Protein AF-A0A1R3EZI2-F1 (afdb_monomer_lite)

Radius of gyration: 43.49 Å; chains: 1; bounding box: 100×39×128 Å

Foldseek 3Di:
DPVVVVVVVVVVVVVVVVVVVVVVVVVVVVVVVVVVVVVVVVVVVVVVVVVVVVVVVVVVVVVCVCVVCVVVVPPPLFQPKDKDAFADDQQKWWKKKWFADQPWFKKKKKAFCVVVCVQFPPATWMWMWIWTWHACNPPNDWIDIDTQDTDTGHPDDDDDDPPLFDDQWQDKDTRQERGIIITGGGHPGMMIMGISDPDIDMDIDEFQDWDDYPVGTDGGYMGGCVVGRPDPDPSDDGPPDD

pLDDT: mean 75.64, std 16.73, range [24.95, 97.75]

Secondary structure (DSSP, 8-state):
--HHHHHHHHHHHHHHHHHHHHHHHHHHHHHHHHHHHHHHHHHHHHHHHHHHHHHHHHHHHHHHHHHT-HHHHT-----EEEEEEE-S-TTEEEEEEEE--TT--EEEEEEEGGGGHHHHTT--EEEEEEEEEE-TTTTTPPPEEEEEEEEEEESS-------S---S-SEEEEEEETTEEEEEEESSEEEEEEESSSPPEEEE--TTEEEEETTEEEEE--EEGGG---S-S-SS------

Sequence (242 aa):
MNTNFTAIGQLVTEARNLLDSVKGGAIRTMQTQFDALKEQFTDKLSSVNTDLAKFVSQQKTNVNSIFSEPDKRYQVLHTQQEDLVVSGSRNFWYPVVIRVPAVMTNLSISRFTHADHEIFGRWNGSVTLDMRVCSRYWGGINSILAVERYQIGRKSKSRFLPDADIPFIGRLADGLGPHHMVIWLRGETTYKLASDWGNVKFEVHDDGVPFAIEDGYRELDARPVSDGVHMSVPNTGYVRGE

Structure (mmCIF, N/CA/C/O backbone):
data_AF-A0A1R3EZI2-F1
#
_entry.id   AF-A0A1R3EZI2-F1
#
loop_
_atom_site.group_PDB
_atom_site.id
_atom_site.type_symbol
_atom_site.label_atom_id
_atom_site.label_alt_id
_atom_site.label_comp_id
_atom_site.label_asym_id
_atom_site.label_entity_id
_atom_site.label_seq_id
_atom_site.pdbx_PDB_ins_code
_atom_site.Cartn_x
_atom_site.Cartn_y
_atom_site.Cartn_z
_atom_site.occupancy
_atom_site.B_iso_or_equiv
_atom_site.auth_seq_id
_atom_site.auth_comp_id
_atom_site.auth_asym_id
_atom_site.auth_atom_id
_atom_site.pdbx_PDB_model_num
ATOM 1 N N . MET A 1 1 ? 70.870 9.606 -94.505 1.00 52.25 1 MET A N 1
ATOM 2 C CA . MET A 1 1 ? 70.802 9.187 -93.083 1.00 52.25 1 MET A CA 1
ATOM 3 C C . MET A 1 1 ? 70.075 10.195 -92.168 1.00 52.25 1 MET A C 1
ATOM 5 O O . MET A 1 1 ? 70.257 10.124 -90.965 1.00 52.25 1 MET A O 1
ATOM 9 N N . ASN A 1 2 ? 69.213 11.091 -92.680 1.00 60.19 2 ASN A N 1
ATOM 10 C CA . ASN A 1 2 ? 68.563 12.140 -91.862 1.00 60.19 2 ASN A CA 1
ATOM 11 C C . ASN A 1 2 ? 67.063 11.906 -91.593 1.00 60.19 2 ASN A C 1
ATOM 13 O O . ASN A 1 2 ? 66.503 12.464 -90.661 1.00 60.19 2 ASN A O 1
ATOM 17 N N . THR A 1 3 ? 66.412 11.048 -92.376 1.00 66.12 3 THR A N 1
ATOM 18 C CA . THR A 1 3 ? 64.964 10.802 -92.310 1.00 66.12 3 THR A CA 1
ATOM 19 C C . THR A 1 3 ? 64.533 10.061 -91.038 1.00 66.12 3 THR A C 1
ATOM 21 O O . THR A 1 3 ? 63.443 10.300 -90.527 1.00 66.12 3 THR A O 1
ATOM 24 N N . ASN A 1 4 ? 65.406 9.215 -90.479 1.00 74.12 4 ASN A N 1
ATOM 25 C CA . ASN A 1 4 ? 65.079 8.402 -89.303 1.00 74.12 4 ASN A CA 1
ATOM 26 C C . ASN A 1 4 ? 65.008 9.233 -88.010 1.00 74.12 4 ASN A C 1
ATOM 28 O O . ASN A 1 4 ? 64.109 9.018 -87.204 1.00 74.12 4 ASN A O 1
ATOM 32 N N . PHE A 1 5 ? 65.901 10.210 -87.813 1.00 85.62 5 PHE A N 1
ATOM 33 C CA . PHE A 1 5 ? 65.894 11.043 -86.601 1.00 85.62 5 PHE A CA 1
ATOM 34 C C . PHE A 1 5 ? 64.719 12.028 -86.565 1.00 85.62 5 PHE A C 1
ATOM 36 O O . PHE A 1 5 ? 64.158 12.268 -85.498 1.00 85.62 5 PHE A O 1
ATOM 43 N N . THR A 1 6 ? 64.291 12.543 -87.721 1.00 86.25 6 THR A N 1
ATOM 44 C CA . THR A 1 6 ? 63.090 13.386 -87.819 1.00 86.25 6 THR A CA 1
ATOM 45 C C . THR A 1 6 ? 61.820 12.605 -87.476 1.00 86.25 6 THR A C 1
ATOM 47 O O . THR A 1 6 ? 61.014 13.085 -86.680 1.00 86.25 6 THR A O 1
ATOM 50 N N . ALA A 1 7 ? 61.667 11.383 -87.999 1.00 84.12 7 ALA A N 1
ATOM 51 C CA . ALA A 1 7 ? 60.530 10.517 -87.678 1.00 84.12 7 ALA A CA 1
ATOM 52 C C . ALA A 1 7 ? 60.496 10.132 -86.186 1.00 84.12 7 ALA A C 1
ATOM 54 O O . ALA A 1 7 ? 59.441 10.164 -85.555 1.00 84.12 7 ALA A O 1
ATOM 55 N N . ILE A 1 8 ? 61.658 9.849 -85.585 1.00 88.94 8 ILE A N 1
ATOM 56 C CA . ILE A 1 8 ? 61.772 9.597 -84.139 1.00 88.94 8 ILE A CA 1
ATOM 57 C C . ILE A 1 8 ? 61.358 10.836 -83.327 1.00 88.94 8 ILE A C 1
ATOM 59 O O . ILE A 1 8 ? 60.632 10.707 -82.344 1.00 88.94 8 ILE A O 1
ATOM 63 N N . GLY A 1 9 ? 61.765 12.041 -83.739 1.00 88.62 9 GLY A N 1
ATOM 64 C CA . GLY A 1 9 ? 61.373 13.289 -83.073 1.00 88.62 9 GLY A CA 1
ATOM 65 C C . GLY A 1 9 ? 59.859 13.538 -83.082 1.00 88.62 9 GLY A C 1
ATOM 66 O O . GLY A 1 9 ? 59.298 13.982 -82.076 1.00 88.62 9 GLY A O 1
ATOM 67 N N . GLN A 1 10 ? 59.183 13.198 -84.184 1.00 89.56 10 GLN A N 1
ATOM 68 C CA . GLN A 1 10 ? 57.721 13.263 -84.285 1.00 89.56 10 GLN A CA 1
ATOM 69 C C . GLN A 1 10 ? 57.044 12.255 -83.348 1.00 89.56 10 GLN A C 1
ATOM 71 O O . GLN A 1 10 ? 56.191 12.651 -82.555 1.00 89.56 10 GLN A O 1
ATOM 76 N N . LEU A 1 11 ? 57.501 10.997 -83.337 1.00 92.94 11 LEU A N 1
ATOM 77 C CA . LEU A 1 11 ? 56.971 9.958 -82.444 1.00 92.94 11 LEU A CA 1
ATOM 78 C C . LEU A 1 11 ? 57.133 10.312 -80.961 1.00 92.94 11 LEU A C 1
ATOM 80 O O . LEU A 1 11 ? 56.215 10.111 -80.171 1.00 92.94 11 LEU A O 1
ATOM 84 N N . VAL A 1 12 ? 58.277 10.879 -80.564 1.00 93.06 12 VAL A N 1
ATOM 85 C CA . VAL A 1 12 ? 58.501 11.327 -79.177 1.00 93.06 12 VAL A CA 1
ATOM 86 C C . VAL A 1 12 ? 57.558 12.475 -78.804 1.00 93.06 12 VAL A C 1
ATOM 88 O O . VAL A 1 12 ? 57.086 12.539 -77.668 1.00 93.06 12 VAL A O 1
ATOM 91 N N . THR A 1 13 ? 57.263 13.371 -79.745 1.00 92.81 13 THR A N 1
ATOM 92 C CA . THR A 1 13 ? 56.340 14.493 -79.524 1.00 92.81 13 THR A CA 1
ATOM 93 C C . THR A 1 13 ? 54.902 13.999 -79.362 1.00 92.81 13 THR A C 1
ATOM 95 O O . THR A 1 13 ? 54.227 14.372 -78.404 1.00 92.81 13 THR A O 1
ATOM 98 N N . GLU A 1 14 ? 54.450 13.094 -80.230 1.00 92.00 14 GLU A N 1
ATOM 99 C CA . GLU A 1 14 ? 53.125 12.472 -80.123 1.00 92.00 14 GLU A CA 1
ATOM 100 C C . GLU A 1 14 ? 52.981 11.632 -78.848 1.00 92.00 14 GLU A C 1
ATOM 102 O O . GLU A 1 14 ? 51.970 11.736 -78.152 1.00 92.00 14 GLU A O 1
ATOM 107 N N . ALA A 1 15 ? 54.014 10.875 -78.469 1.00 91.69 15 ALA A N 1
ATOM 108 C CA . ALA A 1 15 ? 54.020 10.099 -77.232 1.00 91.69 15 ALA A CA 1
ATOM 109 C C . ALA A 1 15 ? 53.896 10.984 -75.978 1.00 91.69 15 ALA A C 1
ATOM 111 O O . ALA A 1 15 ? 53.198 10.611 -75.035 1.00 91.69 15 ALA A O 1
ATOM 112 N N . ARG A 1 16 ? 54.524 12.169 -75.961 1.00 91.38 16 ARG A N 1
ATOM 113 C CA . ARG A 1 16 ? 54.368 13.147 -74.866 1.00 91.38 16 ARG A CA 1
ATOM 114 C C . ARG A 1 16 ? 52.945 13.691 -74.793 1.00 91.38 16 ARG A C 1
ATOM 116 O O . ARG A 1 16 ? 52.364 13.699 -73.712 1.00 91.38 16 ARG A O 1
ATOM 123 N N . ASN A 1 17 ? 52.361 14.051 -75.934 1.00 88.69 17 ASN A N 1
ATOM 124 C CA . ASN A 1 17 ? 50.985 14.547 -75.994 1.00 88.69 17 ASN A CA 1
ATOM 125 C C . ASN A 1 17 ? 49.973 13.492 -75.512 1.00 88.69 17 ASN A C 1
ATOM 127 O O . ASN A 1 17 ? 49.045 13.810 -74.767 1.00 88.69 17 ASN A O 1
ATOM 131 N N . LEU A 1 18 ? 50.168 12.223 -75.888 1.00 90.69 18 LEU A N 1
ATOM 132 C CA . LEU A 1 18 ? 49.354 11.109 -75.395 1.00 90.69 18 LEU A CA 1
ATOM 133 C C . LEU A 1 18 ? 49.529 10.905 -73.888 1.00 90.69 18 LEU A C 1
ATOM 135 O O . LEU A 1 18 ? 48.538 10.759 -73.175 1.00 90.69 18 LEU A O 1
ATOM 139 N N . LEU A 1 19 ? 50.768 10.932 -73.392 1.00 91.69 19 LEU A N 1
ATOM 140 C CA . LEU A 1 19 ? 51.058 10.780 -71.968 1.00 91.69 19 LEU A CA 1
ATOM 141 C C . LEU A 1 19 ? 50.399 11.884 -71.132 1.00 91.69 19 LEU A C 1
ATOM 143 O O . LEU A 1 19 ? 49.820 11.593 -70.086 1.00 91.69 19 LEU A O 1
ATOM 147 N N . ASP A 1 20 ? 50.450 13.131 -71.591 1.00 88.75 20 ASP A N 1
ATOM 148 C CA . ASP A 1 20 ? 49.828 14.257 -70.894 1.00 88.75 20 ASP A CA 1
ATOM 149 C C . ASP A 1 20 ? 48.297 14.172 -70.931 1.00 88.75 20 ASP A C 1
ATOM 151 O O . ASP A 1 20 ? 47.642 14.423 -69.918 1.00 88.75 20 ASP A O 1
ATOM 155 N N . SER A 1 21 ? 47.718 13.712 -72.044 1.00 89.69 21 SER A N 1
ATOM 156 C CA . SER A 1 21 ? 46.279 13.440 -72.147 1.00 89.69 21 SER A CA 1
ATOM 157 C C . SER A 1 21 ? 45.828 12.334 -71.181 1.00 89.69 21 SER A C 1
ATOM 159 O O . SER A 1 21 ? 44.844 12.504 -70.454 1.00 89.69 21 SER A O 1
ATOM 161 N N . VAL A 1 22 ? 46.585 11.233 -71.089 1.00 90.88 22 VAL A N 1
ATOM 162 C CA . VAL A 1 22 ? 46.323 10.132 -70.143 1.00 90.88 22 VAL A CA 1
ATOM 163 C C . VAL A 1 22 ? 46.433 10.612 -68.697 1.00 90.88 22 VAL A C 1
ATOM 165 O O . VAL A 1 22 ? 45.543 10.334 -67.892 1.00 90.88 22 VAL A O 1
ATOM 168 N N . LYS A 1 23 ? 47.469 11.389 -68.360 1.00 90.19 23 LYS A N 1
ATOM 169 C CA . LYS A 1 23 ? 47.623 11.987 -67.024 1.00 90.19 23 LYS A CA 1
ATOM 170 C C . LYS A 1 23 ? 46.468 12.931 -66.689 1.00 90.19 23 LYS A C 1
ATOM 172 O O . LYS A 1 23 ? 45.909 12.834 -65.601 1.00 90.19 23 LYS A O 1
ATOM 177 N N . GLY A 1 24 ? 46.057 13.793 -67.619 1.00 91.00 24 GLY A N 1
ATOM 178 C CA . GLY A 1 24 ? 44.915 14.694 -67.436 1.00 91.00 24 GLY A CA 1
ATOM 179 C C . GLY A 1 24 ? 43.574 13.960 -67.301 1.00 91.00 24 GLY A C 1
ATOM 180 O O . GLY A 1 24 ? 42.703 14.382 -66.540 1.00 91.00 24 GLY A O 1
ATOM 181 N N . GLY A 1 25 ? 43.391 12.839 -68.004 1.00 91.31 25 GLY A N 1
ATOM 182 C CA . GLY A 1 25 ? 42.239 11.946 -67.835 1.00 91.31 25 GLY A CA 1
ATOM 183 C C . GLY A 1 25 ? 42.222 11.260 -66.466 1.00 91.31 25 GLY A C 1
ATOM 184 O O . GLY A 1 25 ? 41.195 11.260 -65.783 1.00 91.31 25 GLY A O 1
ATOM 185 N N . ALA A 1 26 ? 43.372 10.745 -66.028 1.00 91.81 26 ALA A N 1
ATOM 186 C CA . ALA A 1 26 ? 43.524 10.120 -64.717 1.00 91.81 26 ALA A CA 1
ATOM 187 C C . ALA A 1 26 ? 43.287 11.119 -63.572 1.00 91.81 26 ALA A C 1
ATOM 189 O O . ALA A 1 26 ? 42.562 10.806 -62.632 1.00 91.81 26 ALA A O 1
ATOM 190 N N . ILE A 1 27 ? 43.822 12.342 -63.671 1.00 94.69 27 ILE A N 1
ATOM 191 C CA . ILE A 1 27 ? 43.619 13.402 -62.669 1.00 94.69 27 ILE A CA 1
ATOM 192 C C . ILE A 1 27 ? 42.140 13.765 -62.542 1.00 94.69 27 ILE A C 1
ATOM 194 O O . ILE A 1 27 ? 41.631 13.812 -61.426 1.00 94.69 27 ILE A O 1
ATOM 198 N N . ARG A 1 28 ? 41.429 13.951 -63.662 1.00 93.31 28 ARG A N 1
ATOM 199 C CA . ARG A 1 28 ? 39.980 14.214 -63.632 1.00 93.31 28 ARG A CA 1
ATOM 200 C C . ARG A 1 28 ? 39.209 13.076 -62.975 1.00 93.31 28 ARG A C 1
ATOM 202 O O . ARG A 1 28 ? 38.346 13.330 -62.146 1.00 93.31 28 ARG A O 1
ATOM 209 N N . THR A 1 29 ? 39.564 11.832 -63.291 1.00 93.19 29 THR A N 1
ATOM 210 C CA . THR A 1 29 ? 38.932 10.654 -62.677 1.00 93.19 29 THR A CA 1
ATOM 211 C C . THR A 1 29 ? 39.154 10.631 -61.162 1.00 93.19 29 THR A C 1
ATOM 213 O O . THR A 1 29 ? 38.206 10.419 -60.410 1.00 93.19 29 THR A O 1
ATOM 216 N N . MET A 1 30 ? 40.378 10.913 -60.699 1.00 94.25 30 MET A N 1
ATOM 217 C CA . MET A 1 30 ? 40.685 11.005 -59.267 1.00 94.25 30 MET A CA 1
ATOM 218 C C . MET A 1 30 ? 39.942 12.158 -58.584 1.00 94.25 30 MET A C 1
ATOM 220 O O . MET A 1 30 ? 39.468 11.984 -57.466 1.00 94.25 30 MET A O 1
ATOM 224 N N . GLN A 1 31 ? 39.797 13.310 -59.245 1.00 95.75 31 GLN A N 1
ATOM 225 C CA . GLN A 1 31 ? 39.011 14.435 -58.726 1.00 95.75 31 GLN A CA 1
ATOM 226 C C . GLN A 1 31 ? 37.541 14.048 -58.554 1.00 95.75 31 GLN A C 1
ATOM 228 O O . GLN A 1 31 ? 36.995 14.223 -57.472 1.00 95.75 31 GLN A O 1
ATOM 233 N N . THR A 1 32 ? 36.928 13.424 -59.564 1.00 95.81 32 THR A N 1
ATOM 234 C CA . THR A 1 32 ? 35.538 12.950 -59.473 1.00 95.81 32 THR A CA 1
ATOM 235 C C . THR A 1 32 ? 35.348 11.937 -58.343 1.00 95.81 32 THR A C 1
ATOM 237 O O . THR A 1 32 ? 34.372 12.015 -57.602 1.00 95.81 32 THR A O 1
ATOM 240 N N . GLN A 1 33 ? 36.285 10.999 -58.173 1.00 95.12 33 GLN A N 1
ATOM 241 C CA . GLN A 1 33 ? 36.238 10.034 -57.069 1.00 95.12 33 GLN A CA 1
ATOM 242 C C . GLN A 1 33 ? 36.390 10.709 -55.703 1.00 95.12 33 GLN A C 1
ATOM 244 O O . GLN A 1 33 ? 35.697 10.343 -54.755 1.00 95.12 33 GLN A O 1
ATOM 249 N N . PHE A 1 34 ? 37.280 11.697 -55.599 1.00 96.69 34 PHE A N 1
ATOM 250 C CA . PHE A 1 34 ? 37.484 12.458 -54.373 1.00 96.69 34 PHE A CA 1
ATOM 251 C C . PHE A 1 34 ? 36.247 13.281 -53.998 1.00 96.69 34 PHE A C 1
ATOM 253 O O . PHE A 1 34 ? 35.834 13.267 -52.839 1.00 96.69 34 PHE A O 1
ATOM 260 N N . ASP A 1 35 ? 35.623 13.946 -54.969 1.00 97.00 35 ASP A N 1
ATOM 261 C CA . ASP A 1 35 ? 34.407 14.730 -54.747 1.00 97.00 35 ASP A CA 1
ATOM 262 C C . ASP A 1 35 ? 33.239 13.836 -54.306 1.00 97.00 35 ASP A C 1
ATOM 264 O O . ASP A 1 35 ? 32.555 14.159 -53.334 1.00 97.00 35 ASP A O 1
ATOM 268 N N . ALA A 1 36 ? 33.076 12.662 -54.925 1.00 95.88 36 ALA A N 1
ATOM 269 C CA . ALA A 1 36 ? 32.074 11.680 -54.509 1.00 95.88 36 ALA A CA 1
ATOM 270 C C . ALA A 1 36 ? 32.320 11.160 -53.080 1.00 95.88 36 ALA A C 1
ATOM 272 O O . ALA A 1 36 ? 31.385 11.027 -52.291 1.00 95.88 36 ALA A O 1
ATOM 273 N N . LEU A 1 37 ? 33.580 10.894 -52.715 1.00 97.06 37 LEU A N 1
ATOM 274 C CA . LEU A 1 37 ? 33.935 10.483 -51.354 1.00 97.06 37 LEU A CA 1
ATOM 275 C C . LEU A 1 37 ? 33.627 11.588 -50.335 1.00 97.06 37 LEU A C 1
ATOM 277 O O . LEU A 1 37 ? 33.138 11.309 -49.239 1.00 97.06 37 LEU A O 1
ATOM 281 N N . LYS A 1 38 ? 33.910 12.842 -50.693 1.00 97.75 38 LYS A N 1
ATOM 282 C CA . LYS A 1 38 ? 33.629 14.006 -49.852 1.00 97.75 38 LYS A CA 1
ATOM 283 C C . LYS A 1 38 ? 32.131 14.147 -49.590 1.00 97.75 38 LYS A C 1
ATOM 285 O O . LYS A 1 38 ? 31.748 14.350 -48.441 1.00 97.75 38 LYS A O 1
ATOM 290 N N . GLU A 1 39 ? 31.305 13.993 -50.621 1.00 96.94 39 GLU A N 1
ATOM 291 C CA . GLU A 1 39 ? 29.844 14.028 -50.503 1.00 96.94 39 GLU A CA 1
ATOM 292 C C . GLU A 1 39 ? 29.330 12.907 -49.587 1.00 96.94 39 GLU A C 1
ATOM 294 O O . GLU A 1 39 ? 28.672 13.187 -48.586 1.00 96.94 39 GLU A O 1
ATOM 299 N N . GLN A 1 40 ? 29.757 11.660 -49.819 1.00 96.44 40 GLN A N 1
ATOM 300 C CA . GLN A 1 40 ? 29.396 10.518 -48.965 1.00 96.44 40 GLN A CA 1
ATOM 301 C C . GLN A 1 40 ? 29.796 10.722 -47.498 1.00 96.44 40 GLN A C 1
ATOM 303 O O . GLN A 1 40 ? 29.059 10.347 -46.581 1.00 96.44 40 GLN A O 1
ATOM 308 N N . PHE A 1 41 ? 30.968 11.313 -47.257 1.00 96.81 41 PHE A N 1
ATOM 309 C CA . PHE A 1 41 ? 31.427 11.620 -45.908 1.00 96.81 41 PHE A CA 1
ATOM 310 C C . PHE A 1 41 ? 30.554 12.691 -45.242 1.00 96.81 41 PHE A C 1
ATOM 312 O O . PHE A 1 41 ? 30.165 12.534 -44.082 1.00 96.81 41 PHE A O 1
ATOM 319 N N . THR A 1 42 ? 30.216 13.761 -45.967 1.00 96.62 42 THR A N 1
ATOM 320 C CA . THR A 1 42 ? 29.315 14.815 -45.479 1.00 96.62 42 THR A CA 1
ATOM 321 C C . THR A 1 42 ? 27.928 14.262 -45.149 1.00 96.62 42 THR A C 1
ATOM 323 O O . THR A 1 42 ? 27.409 14.542 -44.063 1.00 96.62 42 THR A O 1
ATOM 326 N N . ASP A 1 43 ? 27.371 13.407 -46.003 1.00 96.44 43 ASP A N 1
ATOM 327 C CA . ASP A 1 43 ? 26.078 12.758 -45.768 1.00 96.44 43 ASP A CA 1
ATOM 328 C C . ASP A 1 43 ? 26.105 11.874 -44.523 1.00 96.44 43 ASP A C 1
ATOM 330 O O . ASP A 1 43 ? 25.213 11.940 -43.667 1.00 96.44 43 ASP A O 1
ATOM 334 N N . LYS A 1 44 ? 27.167 11.074 -44.365 1.00 96.38 44 LYS A N 1
ATOM 335 C CA . LYS A 1 44 ? 27.308 10.201 -43.200 1.00 96.38 44 LYS A CA 1
ATOM 336 C C . LYS A 1 44 ? 27.421 11.001 -41.906 1.00 96.38 44 LYS A C 1
ATOM 338 O O . LYS A 1 44 ? 26.794 10.631 -40.913 1.00 96.38 44 LYS A O 1
ATOM 343 N N . LEU A 1 45 ? 28.174 12.100 -41.915 1.00 96.56 45 LEU A N 1
ATOM 344 C CA . LEU A 1 45 ? 28.311 12.983 -40.759 1.00 96.56 45 LEU A CA 1
ATOM 345 C C . LEU A 1 45 ? 26.967 13.625 -40.377 1.00 96.56 45 LEU A C 1
ATOM 347 O O . LEU A 1 45 ? 26.615 13.668 -39.197 1.00 96.56 45 LEU A O 1
ATOM 351 N N . SER A 1 46 ? 26.187 14.063 -41.367 1.00 95.31 46 SER A N 1
ATOM 352 C CA . SER A 1 46 ? 24.843 14.620 -41.158 1.00 95.31 46 SER A CA 1
ATOM 353 C C . SER A 1 46 ? 23.875 13.594 -40.552 1.00 95.31 46 SER A C 1
ATOM 355 O O . SER A 1 46 ? 23.171 13.882 -39.576 1.00 95.31 46 SER A O 1
ATOM 357 N N . SER A 1 47 ? 23.899 12.358 -41.062 1.00 95.38 47 SER A N 1
ATOM 358 C CA . SER A 1 47 ? 23.109 11.245 -40.522 1.00 95.38 47 SER A CA 1
ATOM 359 C C . SER A 1 47 ? 23.460 10.959 -39.062 1.00 95.38 47 SER A C 1
ATOM 361 O O . SER A 1 47 ? 22.564 10.883 -38.225 1.00 95.38 47 SER A O 1
ATOM 363 N N . VAL A 1 48 ? 24.752 10.854 -38.734 1.00 96.19 48 VAL A N 1
ATOM 364 C CA . VAL A 1 48 ? 25.208 10.577 -37.361 1.00 96.19 48 VAL A CA 1
ATOM 365 C C . VAL A 1 48 ? 24.779 11.685 -36.399 1.00 96.19 48 VAL A C 1
ATOM 367 O O . VAL A 1 48 ? 24.296 11.390 -35.307 1.00 96.19 48 VAL A O 1
ATOM 370 N N . ASN A 1 49 ? 24.893 12.952 -36.802 1.00 95.44 49 ASN A N 1
ATOM 371 C CA . ASN A 1 49 ? 24.441 14.077 -35.979 1.00 95.44 49 ASN A CA 1
ATOM 372 C C . ASN A 1 49 ? 22.931 14.026 -35.709 1.00 95.44 49 ASN A C 1
ATOM 374 O O . ASN A 1 49 ? 22.489 14.292 -34.590 1.00 95.44 49 ASN A O 1
ATOM 378 N N . THR A 1 50 ? 22.143 13.641 -36.713 1.00 96.06 50 THR A N 1
ATOM 379 C CA . THR A 1 50 ? 20.690 13.486 -36.576 1.00 96.06 50 THR A CA 1
ATOM 380 C C . THR A 1 50 ? 20.337 12.359 -35.606 1.00 96.06 50 THR A C 1
ATOM 382 O O . THR A 1 50 ? 19.484 12.535 -34.731 1.00 96.06 50 THR A O 1
ATOM 385 N N . ASP A 1 51 ? 21.005 11.212 -35.717 1.00 96.56 51 ASP A N 1
ATOM 386 C CA . ASP A 1 51 ? 20.762 10.062 -34.843 1.00 96.56 51 ASP A CA 1
ATOM 387 C C . ASP A 1 51 ? 21.192 10.343 -33.400 1.00 96.56 51 ASP A C 1
ATOM 389 O O . ASP A 1 51 ? 20.471 10.001 -32.458 1.00 96.56 51 ASP A O 1
ATOM 393 N N . LEU A 1 52 ? 22.309 11.052 -33.213 1.00 96.81 52 LEU A N 1
ATOM 394 C CA . LEU A 1 52 ? 22.757 11.494 -31.895 1.00 96.81 52 LEU A CA 1
ATOM 395 C C . LEU A 1 52 ? 21.744 12.449 -31.253 1.00 96.81 52 LEU A C 1
ATOM 397 O O . LEU A 1 52 ? 21.399 12.281 -30.084 1.00 96.81 52 LEU A O 1
ATOM 401 N N . ALA A 1 53 ? 21.216 13.414 -32.010 1.00 95.75 53 ALA A N 1
ATOM 402 C CA . ALA A 1 53 ? 20.199 14.338 -31.510 1.00 95.75 53 ALA A CA 1
ATOM 403 C C . ALA A 1 53 ? 18.918 13.603 -31.077 1.00 95.75 53 ALA A C 1
ATOM 405 O O . ALA A 1 53 ? 18.377 13.880 -30.002 1.00 95.75 53 ALA A O 1
ATOM 406 N N . LYS A 1 54 ? 18.466 12.616 -31.864 1.00 96.50 54 LYS A N 1
ATOM 407 C CA . LYS A 1 54 ? 17.325 11.757 -31.505 1.00 96.50 54 LYS A CA 1
ATOM 408 C C . LYS A 1 54 ? 17.594 10.965 -30.232 1.00 96.50 54 LYS A C 1
ATOM 410 O O . LYS A 1 54 ? 16.752 10.960 -29.336 1.00 96.50 54 LYS A O 1
ATOM 415 N N . PHE A 1 55 ? 18.763 10.335 -30.126 1.00 96.00 55 PHE A N 1
ATOM 416 C CA . PHE A 1 55 ? 19.148 9.579 -28.937 1.00 96.00 55 PHE A CA 1
ATOM 417 C C . PHE A 1 55 ? 19.160 10.466 -27.689 1.00 96.00 55 PHE A C 1
ATOM 419 O O . PHE A 1 55 ? 18.531 10.123 -26.690 1.00 96.00 55 PHE A O 1
ATOM 426 N N . VAL A 1 56 ? 19.807 11.633 -27.754 1.00 96.19 56 VAL A N 1
ATOM 427 C CA . VAL A 1 56 ? 19.870 12.584 -26.633 1.00 96.19 56 VAL A CA 1
ATOM 428 C C . VAL A 1 56 ? 18.471 13.046 -26.228 1.00 96.19 56 VAL A C 1
ATOM 430 O O . VAL A 1 56 ? 18.154 13.059 -25.037 1.00 96.19 56 VAL A O 1
ATOM 433 N N . SER A 1 57 ? 17.607 13.373 -27.192 1.00 95.44 57 SER A N 1
ATOM 434 C CA . SER A 1 57 ? 16.229 13.769 -26.890 1.00 95.44 57 SER A CA 1
ATOM 435 C C . SER A 1 57 ? 15.434 12.636 -26.244 1.00 95.44 57 SER A C 1
ATOM 437 O O . SER A 1 57 ? 14.712 12.877 -25.277 1.00 95.44 57 SER A O 1
ATOM 439 N N . GLN A 1 58 ? 15.572 11.404 -26.738 1.00 95.19 58 GLN A N 1
ATOM 440 C CA . GLN A 1 58 ? 14.881 10.245 -26.177 1.00 95.19 58 GLN A CA 1
ATOM 441 C C . GLN A 1 58 ? 15.355 9.949 -24.752 1.00 95.19 58 GLN A C 1
ATOM 443 O O . GLN A 1 58 ? 14.533 9.733 -23.863 1.00 95.19 58 GLN A O 1
ATOM 448 N N . GLN A 1 59 ? 16.669 9.978 -24.510 1.00 92.56 59 GLN A N 1
ATOM 449 C CA . GLN A 1 59 ? 17.229 9.774 -23.174 1.00 92.56 59 GLN A CA 1
ATOM 450 C C . GLN A 1 59 ? 16.765 10.859 -22.206 1.00 92.56 59 GLN A C 1
ATOM 452 O O . GLN A 1 59 ? 16.355 10.538 -21.094 1.00 92.56 59 GLN A O 1
ATOM 457 N N . LYS A 1 60 ? 16.740 12.127 -22.633 1.00 92.06 60 LYS A N 1
ATOM 458 C CA . LYS A 1 60 ? 16.226 13.232 -21.814 1.00 92.06 60 LYS A CA 1
ATOM 459 C C . LYS A 1 60 ? 14.760 13.021 -21.433 1.00 92.06 60 LYS A C 1
ATOM 461 O O . LYS A 1 60 ? 14.411 13.204 -20.272 1.00 92.06 60 LYS A O 1
ATOM 466 N N . THR A 1 61 ? 13.915 12.595 -22.371 1.00 89.44 61 THR A N 1
ATOM 467 C CA . THR A 1 61 ? 12.505 12.275 -22.094 1.00 89.44 61 THR A CA 1
ATOM 468 C C . THR A 1 61 ? 12.370 11.107 -21.123 1.00 89.44 61 THR A C 1
ATOM 470 O O . THR A 1 61 ? 11.634 11.214 -20.145 1.00 89.44 61 THR A O 1
ATOM 473 N N . ASN A 1 62 ? 13.113 10.019 -21.339 1.00 86.62 62 ASN A N 1
ATOM 474 C CA . ASN A 1 62 ? 13.077 8.846 -20.465 1.00 86.62 62 ASN A CA 1
ATOM 475 C C . ASN A 1 62 ? 13.513 9.208 -19.040 1.00 86.62 62 ASN A C 1
ATOM 477 O O . ASN A 1 62 ? 12.800 8.920 -18.081 1.00 86.62 62 ASN A O 1
ATOM 481 N N . VAL A 1 63 ? 14.642 9.904 -18.902 1.00 86.62 63 VAL A N 1
ATOM 482 C CA . VAL A 1 63 ? 15.157 10.405 -17.622 1.00 86.62 63 VAL A CA 1
ATOM 483 C C . VAL A 1 63 ? 14.135 11.320 -16.952 1.00 86.62 63 VAL A C 1
ATOM 485 O O . VAL A 1 63 ? 13.8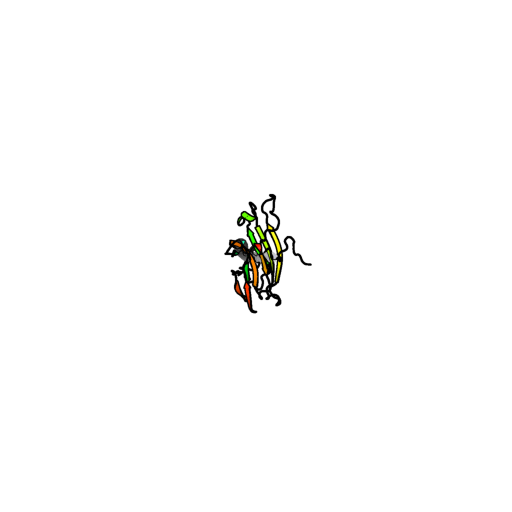01 11.110 -15.790 1.00 86.62 63 VAL A O 1
ATOM 488 N N . ASN A 1 64 ? 13.564 12.279 -17.678 1.00 85.19 64 ASN A N 1
ATOM 489 C CA . ASN A 1 64 ? 12.547 13.166 -17.120 1.00 85.19 64 ASN A CA 1
ATOM 490 C C . ASN A 1 64 ? 11.300 12.400 -16.666 1.00 85.19 64 ASN A C 1
ATOM 492 O O . ASN A 1 64 ? 10.790 12.708 -15.601 1.00 85.19 64 ASN A O 1
ATOM 496 N N . SER A 1 65 ? 10.843 11.386 -17.406 1.00 80.88 65 SER A N 1
ATOM 497 C CA . SER A 1 65 ? 9.689 10.560 -17.010 1.00 80.88 65 SER A CA 1
ATOM 498 C C . SER A 1 65 ? 9.958 9.705 -15.767 1.00 80.88 65 SER A C 1
ATOM 500 O O . SER A 1 65 ? 9.076 9.477 -14.944 1.00 80.88 65 SER A O 1
ATOM 502 N N . ILE A 1 66 ? 11.207 9.267 -15.593 1.00 74.50 66 ILE A N 1
ATOM 503 C CA . ILE A 1 66 ? 11.674 8.586 -14.387 1.00 74.50 66 ILE A CA 1
ATOM 504 C C . ILE A 1 66 ? 11.607 9.582 -13.214 1.00 74.50 66 ILE A C 1
ATOM 506 O O . ILE A 1 66 ? 11.002 9.300 -12.179 1.00 74.50 66 ILE A O 1
ATOM 510 N N . PHE A 1 67 ? 12.174 10.774 -13.359 1.00 72.81 67 PHE A N 1
ATOM 511 C CA . PHE A 1 67 ? 12.269 11.724 -12.248 1.00 72.81 67 PHE A CA 1
ATOM 512 C C . PHE A 1 67 ? 11.044 12.627 -12.047 1.00 72.81 67 PHE A C 1
ATOM 514 O O . PHE A 1 67 ? 10.998 13.332 -11.044 1.00 72.81 67 PHE A O 1
ATOM 521 N N . SER A 1 68 ? 10.047 12.615 -12.935 1.00 74.56 68 SER A N 1
ATOM 522 C CA . SER A 1 68 ? 8.842 13.447 -12.798 1.00 74.56 68 SER A CA 1
ATOM 523 C C . SER A 1 68 ? 7.872 12.928 -11.741 1.00 74.56 68 SER A C 1
ATOM 525 O O . SER A 1 68 ? 7.089 13.703 -11.205 1.00 74.56 68 SER A O 1
ATOM 527 N N . GLU A 1 69 ? 7.910 11.629 -11.439 1.00 67.00 69 GLU A N 1
ATOM 528 C CA . GLU A 1 69 ? 6.994 10.994 -10.484 1.00 67.00 69 GLU A CA 1
ATOM 529 C C . GLU A 1 69 ? 7.727 9.979 -9.585 1.00 67.00 69 GLU A C 1
ATOM 531 O O . GLU A 1 69 ? 7.419 8.781 -9.617 1.00 67.00 69 GLU A O 1
ATOM 536 N N . PRO A 1 70 ? 8.721 10.415 -8.782 1.00 59.91 70 PRO A N 1
ATOM 537 C CA . PRO A 1 70 ? 9.395 9.529 -7.834 1.00 59.91 70 PRO A CA 1
ATOM 538 C C . PRO A 1 70 ? 8.377 8.888 -6.877 1.00 59.91 70 PRO A C 1
ATOM 540 O O . PRO A 1 70 ? 8.402 7.674 -6.677 1.00 59.91 70 PRO A O 1
ATOM 543 N N . ASP A 1 71 ? 7.400 9.668 -6.410 1.00 58.28 71 ASP A N 1
ATOM 544 C CA . ASP A 1 71 ? 6.392 9.243 -5.433 1.00 58.28 71 ASP A CA 1
ATOM 545 C C . ASP A 1 71 ? 5.398 8.204 -5.967 1.00 58.28 71 ASP A C 1
ATOM 547 O O . ASP A 1 71 ? 4.865 7.422 -5.188 1.00 58.28 71 ASP A O 1
ATOM 551 N N . LYS A 1 72 ? 5.153 8.124 -7.285 1.00 58.22 72 LYS A N 1
ATOM 552 C CA . LYS A 1 72 ? 4.258 7.084 -7.830 1.00 58.22 72 LYS A CA 1
ATOM 553 C C . LYS A 1 72 ? 4.931 5.719 -7.926 1.00 58.22 72 LYS A C 1
ATOM 555 O O . LYS A 1 72 ? 4.264 4.701 -7.775 1.00 58.22 72 LYS A O 1
ATOM 560 N N . ARG A 1 73 ? 6.247 5.679 -8.163 1.00 53.91 73 ARG A N 1
ATOM 561 C CA . ARG A 1 73 ? 7.023 4.422 -8.202 1.00 53.91 73 ARG A CA 1
ATOM 562 C C . ARG A 1 73 ? 7.389 3.923 -6.811 1.00 53.91 73 ARG A C 1
ATOM 564 O O . ARG A 1 73 ? 7.516 2.720 -6.617 1.00 53.91 73 ARG A O 1
ATOM 571 N N . TYR A 1 74 ? 7.466 4.842 -5.855 1.00 49.62 74 TYR A N 1
ATOM 572 C CA . TYR A 1 74 ? 7.373 4.557 -4.431 1.00 49.62 74 TYR A CA 1
ATOM 573 C C . TYR A 1 74 ? 5.967 4.842 -3.907 1.00 49.62 74 TYR A C 1
ATOM 575 O O . TYR A 1 74 ? 5.822 5.309 -2.778 1.00 49.62 74 TYR A O 1
ATOM 583 N N . GLN A 1 75 ? 4.923 4.441 -4.648 1.00 47.41 75 GLN A N 1
ATOM 584 C CA . GLN A 1 75 ? 3.786 3.861 -3.947 1.00 47.41 75 GLN A CA 1
ATOM 585 C C . GLN A 1 75 ? 4.334 2.603 -3.271 1.00 47.41 75 GLN A C 1
ATOM 587 O O . GLN A 1 75 ? 4.179 1.476 -3.732 1.00 47.41 75 GLN A O 1
ATOM 592 N N . VAL A 1 76 ? 5.013 2.823 -2.140 1.00 47.69 76 VAL A N 1
ATOM 593 C CA . VAL A 1 76 ? 4.919 1.962 -0.977 1.00 47.69 76 VAL A CA 1
ATOM 594 C C . VAL A 1 76 ? 3.485 1.461 -1.010 1.00 47.69 76 VAL A C 1
ATOM 596 O O . VAL A 1 76 ? 2.576 2.263 -1.246 1.00 47.69 76 VAL A O 1
ATOM 599 N N . LEU A 1 77 ? 3.291 0.153 -0.860 1.00 48.06 77 LEU A N 1
ATOM 600 C CA . LEU A 1 77 ? 2.021 -0.424 -0.440 1.00 48.06 77 LEU A CA 1
ATOM 601 C C . LEU A 1 77 ? 1.620 0.297 0.850 1.00 48.06 77 LEU A C 1
ATOM 603 O O . LEU A 1 77 ? 1.867 -0.184 1.952 1.00 48.06 77 LEU A O 1
ATOM 607 N N . HIS A 1 78 ? 1.157 1.536 0.710 1.00 47.66 78 HIS A N 1
ATOM 608 C CA . HIS A 1 78 ? 0.810 2.431 1.771 1.00 47.66 78 HIS A CA 1
ATOM 609 C C . HIS A 1 78 ? -0.477 1.824 2.213 1.00 47.66 78 HIS A C 1
ATOM 611 O O . HIS A 1 78 ? -1.517 1.975 1.575 1.00 47.66 78 HIS A O 1
ATOM 617 N N . THR A 1 79 ? -0.307 1.032 3.254 1.00 56.09 79 THR A N 1
ATOM 618 C CA . THR A 1 79 ? -1.338 0.567 4.127 1.00 56.09 79 THR A CA 1
ATOM 619 C C . THR A 1 79 ? -2.281 1.753 4.304 1.00 56.09 79 THR A C 1
ATOM 621 O O . THR A 1 79 ? -1.889 2.745 4.923 1.00 56.09 79 THR A O 1
ATOM 624 N N . GLN A 1 80 ? -3.418 1.754 3.596 1.00 62.91 80 GLN A N 1
ATOM 625 C CA . GLN A 1 80 ? -4.274 2.936 3.556 1.00 62.91 80 GLN A CA 1
ATOM 626 C C . GLN A 1 80 ? -4.810 3.100 4.966 1.00 62.91 80 GLN A C 1
ATOM 628 O O . GLN A 1 80 ? -5.464 2.199 5.488 1.00 62.91 80 GLN A O 1
ATOM 633 N N . GLN A 1 81 ? -4.412 4.198 5.606 1.00 71.25 81 GLN A N 1
ATOM 634 C CA . GLN A 1 81 ? -4.757 4.447 6.990 1.00 71.25 81 GLN A CA 1
ATOM 635 C C . GLN A 1 81 ? -6.111 5.149 7.023 1.00 71.25 81 GLN A C 1
ATOM 637 O O . GLN A 1 81 ? -6.223 6.292 6.583 1.00 71.25 81 GLN A O 1
ATOM 642 N N . GLU A 1 82 ? -7.126 4.455 7.518 1.00 84.38 82 GLU A N 1
ATOM 643 C CA . GLU A 1 82 ? -8.485 4.964 7.663 1.00 84.38 82 GLU A CA 1
ATOM 644 C C . GLU A 1 82 ? -8.797 5.219 9.139 1.00 84.38 82 GLU A C 1
ATOM 646 O O . GLU A 1 82 ? -8.385 4.464 10.027 1.00 84.38 82 GLU A O 1
ATOM 651 N N . ASP A 1 83 ? -9.510 6.310 9.405 1.00 87.75 83 ASP A N 1
ATOM 652 C CA . ASP A 1 83 ? -9.924 6.672 10.754 1.00 87.75 83 ASP A CA 1
ATOM 653 C C . ASP A 1 83 ? -11.239 5.970 11.079 1.00 87.75 83 ASP A C 1
ATOM 655 O O . ASP A 1 83 ? -12.283 6.275 10.507 1.00 87.75 83 ASP A O 1
ATOM 659 N N . LEU A 1 84 ? -11.190 5.048 12.035 1.00 88.56 84 LEU A N 1
ATOM 660 C CA . LEU A 1 84 ? -12.367 4.410 12.606 1.00 88.56 84 LEU A CA 1
ATOM 661 C C . LEU A 1 84 ? -12.750 5.143 13.885 1.00 88.56 84 LEU A C 1
ATOM 663 O O . LEU A 1 84 ? -12.019 5.108 14.877 1.00 88.56 84 LEU A O 1
ATOM 667 N N . VAL A 1 85 ? -13.913 5.782 13.877 1.00 89.19 85 VAL A N 1
ATOM 668 C CA . VAL A 1 85 ? -14.484 6.413 15.067 1.00 89.19 85 VAL A CA 1
ATOM 669 C C . VAL A 1 85 ? -15.500 5.464 15.681 1.00 89.19 85 VAL A C 1
ATOM 671 O O . VAL A 1 85 ? -16.511 5.145 15.061 1.00 89.19 85 VAL A O 1
ATOM 674 N N . VAL A 1 86 ? -15.229 5.023 16.906 1.00 88.06 86 VAL A N 1
ATOM 675 C CA . VAL A 1 86 ? -16.167 4.230 17.700 1.00 88.06 86 VAL A CA 1
ATOM 676 C C . VAL A 1 86 ? -16.901 5.187 18.630 1.00 88.06 86 VAL A C 1
ATOM 678 O O . VAL A 1 86 ? -16.309 5.767 19.544 1.00 88.06 86 VAL A O 1
ATOM 681 N N . SER A 1 87 ? -18.184 5.392 18.345 1.00 85.94 87 SER A N 1
ATOM 682 C CA . SER A 1 87 ? -19.091 6.215 19.148 1.00 85.94 87 SER A CA 1
ATOM 683 C C . SER A 1 87 ? -19.459 5.521 20.469 1.00 85.94 87 SER A C 1
ATOM 685 O O . SER A 1 87 ? -18.936 4.458 20.797 1.00 85.94 87 SER A O 1
ATOM 687 N N . GLY A 1 88 ? -20.336 6.139 21.261 1.00 86.31 88 GLY A N 1
ATOM 688 C CA . GLY A 1 88 ? -20.814 5.561 22.516 1.00 86.31 88 GLY A CA 1
ATOM 689 C C . GLY A 1 88 ? -19.923 5.878 23.718 1.00 86.31 88 GLY A C 1
ATOM 690 O O . GLY A 1 88 ? -19.185 6.861 23.718 1.00 86.31 88 GLY A O 1
ATOM 691 N N . SER A 1 89 ? -20.032 5.080 24.780 1.00 86.50 89 SER A N 1
ATOM 692 C CA . SER A 1 89 ? -19.364 5.342 26.058 1.00 86.50 89 SER A CA 1
ATOM 693 C C . SER A 1 89 ? -17.982 4.700 26.136 1.00 86.50 89 SER A C 1
ATOM 695 O O . SER A 1 89 ? -17.817 3.509 25.875 1.00 86.50 89 SER A O 1
ATOM 697 N N . ARG A 1 90 ? -17.000 5.446 26.652 1.00 82.25 90 ARG A N 1
ATOM 698 C CA . ARG A 1 90 ? -15.666 4.930 27.003 1.00 82.25 90 ARG A CA 1
ATOM 699 C C . ARG A 1 90 ? -15.690 3.726 27.965 1.00 82.25 90 ARG A C 1
ATOM 701 O O . ARG A 1 90 ? -14.685 3.023 28.068 1.00 82.25 90 ARG A O 1
ATOM 708 N N . ASN A 1 91 ? -16.790 3.469 28.673 1.00 84.19 91 ASN A N 1
ATOM 709 C CA . ASN A 1 91 ? -16.920 2.341 29.604 1.00 84.19 91 ASN A CA 1
ATOM 710 C C . ASN A 1 91 ? -17.442 1.054 28.956 1.00 84.19 91 ASN A C 1
ATOM 712 O O . ASN A 1 91 ? -17.608 0.056 29.656 1.00 84.19 91 ASN A O 1
ATOM 716 N N . PHE A 1 92 ? -17.675 1.069 27.643 1.00 85.50 92 PHE A N 1
ATOM 717 C CA . PHE A 1 92 ? -18.161 -0.074 26.887 1.00 85.50 92 PHE A CA 1
ATOM 718 C C . PHE A 1 92 ? -17.230 -0.415 25.719 1.00 85.50 92 PHE A C 1
ATOM 720 O O . PHE A 1 92 ? -16.552 0.436 25.133 1.00 85.50 92 PHE A O 1
ATOM 727 N N . TRP A 1 93 ? -17.215 -1.700 25.400 1.00 86.62 93 TRP A N 1
ATOM 728 C CA . TRP A 1 93 ? -16.658 -2.292 24.201 1.00 86.62 93 TRP A CA 1
ATOM 729 C C . TRP A 1 93 ? -17.760 -2.432 23.161 1.00 86.62 93 TRP A C 1
ATOM 731 O O . TRP A 1 93 ? -18.702 -3.176 23.401 1.00 86.62 93 TRP A O 1
ATOM 741 N N . TYR A 1 94 ? -17.623 -1.790 22.009 1.00 89.06 94 TYR A N 1
ATOM 742 C CA . TYR A 1 94 ? -18.580 -1.845 20.911 1.00 89.06 94 TYR A CA 1
ATOM 743 C C . TYR A 1 94 ? -18.112 -2.813 19.822 1.00 89.06 94 TYR A C 1
ATOM 745 O O . TYR A 1 94 ? -16.941 -2.759 19.422 1.00 89.06 94 TYR A O 1
ATOM 753 N N . PRO A 1 95 ? -18.993 -3.696 19.327 1.00 89.25 95 PRO A N 1
ATOM 754 C CA . PRO A 1 95 ? -18.695 -4.553 18.191 1.00 89.25 95 PRO A CA 1
ATOM 755 C C . PRO A 1 95 ? -18.487 -3.727 16.920 1.00 89.25 95 PRO A C 1
ATOM 757 O O . PRO A 1 95 ? -19.376 -3.018 16.457 1.00 89.25 95 PRO A O 1
ATOM 760 N N . VAL A 1 96 ? -17.309 -3.866 16.321 1.00 89.31 96 VAL A N 1
ATOM 761 C CA . VAL A 1 96 ? -16.986 -3.320 15.004 1.00 89.31 96 VAL A CA 1
ATOM 762 C C . VAL A 1 96 ? -16.873 -4.467 14.018 1.00 89.31 96 VAL A C 1
ATOM 764 O O . VAL A 1 96 ? -15.951 -5.282 14.102 1.00 89.31 96 VAL A O 1
ATOM 767 N N . VAL A 1 97 ? -17.813 -4.529 13.082 1.00 88.69 97 VAL A N 1
ATOM 768 C CA . VAL A 1 97 ? -17.791 -5.470 11.967 1.00 88.69 97 VAL A CA 1
ATOM 769 C C . VAL A 1 97 ? -16.854 -4.923 10.908 1.00 88.69 97 VAL A C 1
ATOM 771 O O . VAL A 1 97 ? -17.063 -3.835 10.387 1.00 88.69 97 VAL A O 1
ATOM 774 N N . ILE A 1 98 ? -15.838 -5.697 10.550 1.00 87.12 98 ILE A N 1
ATOM 775 C CA . ILE A 1 98 ? -14.930 -5.387 9.452 1.00 87.12 98 ILE A CA 1
ATOM 776 C C . ILE A 1 98 ? -15.228 -6.349 8.310 1.00 87.12 98 ILE A C 1
ATOM 778 O O . ILE A 1 98 ? -15.139 -7.574 8.460 1.00 87.12 98 ILE A O 1
ATOM 782 N N . ARG A 1 99 ? -15.572 -5.791 7.148 1.00 85.31 99 ARG A N 1
ATOM 783 C CA . ARG A 1 99 ? -15.750 -6.566 5.925 1.00 85.31 99 ARG A CA 1
ATOM 784 C C . ARG A 1 99 ? -14.389 -6.798 5.285 1.00 85.31 99 ARG A C 1
ATOM 786 O O . ARG A 1 99 ? -13.808 -5.898 4.684 1.00 85.31 99 ARG A O 1
ATOM 793 N N . VAL A 1 100 ? -13.917 -8.033 5.392 1.00 79.44 100 VAL A N 1
ATOM 794 C CA . VAL A 1 100 ? -12.653 -8.512 4.838 1.00 79.44 100 VAL A CA 1
ATOM 795 C C . VAL A 1 100 ? -12.828 -8.750 3.340 1.00 79.44 100 VAL A C 1
ATOM 797 O O . VAL A 1 100 ? -13.580 -9.648 2.943 1.00 79.44 100 VAL A O 1
ATOM 800 N N . PRO A 1 101 ? -12.149 -7.986 2.478 1.00 77.00 101 PRO A N 1
ATOM 801 C CA . PRO A 1 101 ? -12.245 -8.211 1.050 1.00 77.00 101 PRO A CA 1
ATOM 802 C C . PRO A 1 101 ? -11.391 -9.440 0.645 1.00 77.00 101 PRO A C 1
ATOM 804 O O . PRO A 1 101 ? -10.459 -9.832 1.345 1.00 77.00 101 PRO A O 1
ATOM 807 N N . ALA A 1 102 ? -11.703 -10.050 -0.508 1.00 73.94 102 ALA A N 1
ATOM 808 C CA . ALA A 1 102 ? -11.078 -11.265 -1.055 1.00 73.94 102 ALA A CA 1
ATOM 809 C C . ALA A 1 102 ? -9.563 -11.483 -0.833 1.00 73.94 102 ALA A C 1
ATOM 811 O O . ALA A 1 102 ? -9.183 -12.583 -0.435 1.00 73.94 102 ALA A O 1
ATOM 812 N N . VAL A 1 103 ? -8.710 -10.486 -1.089 1.00 75.56 103 VAL A N 1
ATOM 813 C CA . VAL A 1 103 ? -7.243 -10.628 -1.073 1.00 75.56 103 VAL A CA 1
ATOM 814 C C . VAL A 1 103 ? -6.544 -9.867 0.060 1.00 75.56 103 VAL A C 1
ATOM 816 O O . VAL A 1 103 ? -5.332 -9.689 -0.001 1.00 75.56 103 VAL A O 1
ATOM 819 N N . MET A 1 104 ? -7.269 -9.419 1.092 1.00 80.81 104 MET A N 1
ATOM 820 C CA . MET A 1 104 ? -6.629 -8.803 2.263 1.00 80.81 104 MET A CA 1
ATOM 821 C C . MET A 1 104 ? -5.900 -9.885 3.057 1.00 80.81 104 MET A C 1
ATOM 823 O O . MET A 1 104 ? -6.526 -10.883 3.416 1.00 80.81 104 MET A O 1
ATOM 827 N N . THR A 1 105 ? -4.608 -9.685 3.334 1.00 81.38 105 THR A N 1
ATOM 828 C CA . THR A 1 105 ? -3.816 -10.637 4.135 1.00 81.38 105 THR A CA 1
ATOM 829 C C . THR A 1 105 ? -3.366 -10.066 5.468 1.00 81.38 105 THR A C 1
ATOM 831 O O . THR A 1 105 ? -3.161 -10.825 6.416 1.00 81.38 105 THR A O 1
ATOM 834 N N . ASN A 1 106 ? -3.280 -8.738 5.574 1.00 84.88 106 ASN A N 1
ATOM 835 C CA . ASN A 1 106 ? -2.837 -8.050 6.780 1.00 84.88 106 ASN A CA 1
ATOM 836 C C . ASN A 1 106 ? -3.819 -6.948 7.173 1.00 84.88 106 ASN A C 1
ATOM 838 O O . ASN A 1 106 ? -4.213 -6.121 6.349 1.00 84.88 106 ASN A O 1
ATOM 842 N N . LEU A 1 107 ? -4.151 -6.905 8.460 1.00 86.44 107 LEU A N 1
ATOM 843 C CA . LEU A 1 107 ? -4.930 -5.842 9.079 1.00 86.44 107 LEU A CA 1
ATOM 844 C C . LEU A 1 107 ? -4.206 -5.371 10.338 1.00 86.44 107 LEU A C 1
ATOM 846 O O . LEU A 1 107 ? -3.922 -6.160 11.235 1.00 86.44 107 LEU A O 1
ATOM 850 N N . SER A 1 108 ? -3.934 -4.076 10.413 1.00 87.62 108 SER A N 1
ATOM 851 C CA . SER A 1 108 ? -3.358 -3.420 11.577 1.00 87.62 108 SER A CA 1
ATOM 852 C C . SER A 1 108 ? -4.357 -2.419 12.138 1.00 87.62 108 SER A C 1
ATOM 854 O O . SER A 1 108 ? -4.926 -1.607 11.406 1.00 87.62 108 SER A O 1
ATOM 856 N N . ILE A 1 109 ? -4.580 -2.476 13.446 1.00 88.00 109 ILE A N 1
ATOM 857 C CA . ILE A 1 109 ? -5.387 -1.504 14.179 1.00 88.00 109 ILE A CA 1
ATOM 858 C C . ILE A 1 109 ? -4.465 -0.837 15.173 1.00 88.00 109 ILE A C 1
ATOM 860 O O . ILE A 1 109 ? -3.847 -1.501 16.003 1.00 88.00 109 ILE A O 1
ATOM 864 N N . SER A 1 110 ? -4.380 0.483 15.116 1.00 87.69 110 SER A N 1
ATOM 865 C CA . SER A 1 110 ? -3.544 1.253 16.023 1.00 87.69 110 SER A CA 1
ATOM 866 C C . SER A 1 110 ? -4.299 2.410 16.651 1.00 87.69 110 SER A C 1
ATOM 868 O O . SER A 1 110 ? -5.294 2.906 16.129 1.00 87.69 110 SER A O 1
ATOM 870 N N . ARG A 1 111 ? -3.821 2.844 17.810 1.00 83.69 111 ARG A N 1
ATOM 871 C CA . ARG A 1 111 ? -4.323 4.018 18.517 1.00 83.69 111 ARG A CA 1
ATOM 872 C C . ARG A 1 111 ? -3.161 4.733 19.174 1.00 83.69 111 ARG A C 1
ATOM 874 O O . ARG A 1 111 ? -2.250 4.097 19.703 1.00 83.69 111 ARG A O 1
ATOM 881 N N . PHE A 1 112 ? -3.210 6.058 19.184 1.00 80.69 112 PHE A N 1
ATOM 882 C CA . PHE A 1 112 ? -2.275 6.849 19.970 1.00 80.69 112 PHE A CA 1
ATOM 883 C C . PHE A 1 112 ? -2.761 7.017 21.408 1.00 80.69 112 PHE A C 1
ATOM 885 O O . PHE A 1 112 ? -3.918 7.349 21.657 1.00 80.69 112 PHE A O 1
ATOM 892 N N . THR A 1 113 ? -1.863 6.854 22.369 1.00 74.94 113 THR A N 1
ATOM 893 C CA . THR A 1 113 ? -2.223 6.865 23.797 1.00 74.94 113 THR A CA 1
ATOM 894 C C . THR A 1 113 ? -2.330 8.232 24.423 1.00 74.94 113 THR A C 1
ATOM 896 O O . THR A 1 113 ? -2.858 8.345 25.523 1.00 74.94 113 THR A O 1
ATOM 899 N N . HIS A 1 114 ? -1.908 9.288 23.728 1.00 72.19 114 HIS A N 1
ATOM 900 C CA . HIS A 1 114 ? -2.207 10.644 24.181 1.00 72.19 114 HIS A CA 1
ATOM 901 C C . HIS A 1 114 ? -3.723 10.915 24.221 1.00 72.19 114 HIS A C 1
ATOM 903 O O . HIS A 1 114 ? -4.155 11.787 24.967 1.00 72.19 114 HIS A O 1
ATOM 909 N N . ALA A 1 115 ? -4.533 10.139 23.485 1.00 66.50 115 ALA A N 1
ATOM 910 C CA . ALA A 1 115 ? -5.995 10.167 23.580 1.00 66.50 115 ALA A CA 1
ATOM 911 C C . ALA A 1 115 ? -6.543 9.554 24.892 1.00 66.50 115 ALA A C 1
ATOM 913 O O . ALA A 1 115 ? -7.721 9.706 25.206 1.00 66.50 115 ALA A O 1
ATOM 914 N N . ASP A 1 116 ? -5.694 8.871 25.663 1.00 68.06 116 ASP A N 1
ATOM 915 C CA . ASP A 1 116 ? -6.011 8.156 26.903 1.00 68.06 116 ASP A CA 1
ATOM 916 C C . ASP A 1 116 ? -5.051 8.569 28.030 1.00 68.06 116 ASP A C 1
ATOM 918 O O . ASP A 1 116 ? -4.513 7.735 28.761 1.00 68.06 116 ASP A O 1
ATOM 922 N N . HIS A 1 117 ? -4.811 9.872 28.193 1.00 69.12 117 HIS A N 1
ATOM 923 C CA . HIS A 1 117 ? -3.928 10.369 29.256 1.00 69.12 117 HIS A CA 1
ATOM 924 C C . HIS A 1 117 ? -4.371 9.915 30.665 1.00 69.12 117 HIS A C 1
ATOM 926 O O . HIS A 1 117 ? -3.553 9.811 31.571 1.00 69.12 117 HIS A O 1
ATOM 932 N N . GLU A 1 118 ? -5.652 9.606 30.869 1.00 66.19 118 GLU A N 1
ATOM 933 C CA . GLU A 1 118 ? -6.171 9.061 32.134 1.00 66.19 118 GLU A CA 1
ATOM 934 C C . GLU A 1 118 ? -5.663 7.645 32.435 1.00 66.19 118 GLU A C 1
ATOM 936 O O . GLU A 1 118 ? -5.490 7.287 33.595 1.00 66.19 118 GLU A O 1
ATOM 941 N N . ILE A 1 119 ? -5.405 6.851 31.394 1.00 66.62 119 ILE A N 1
ATOM 942 C CA . ILE A 1 119 ? -5.054 5.431 31.502 1.00 66.62 119 ILE A CA 1
ATOM 943 C C . ILE A 1 119 ? -3.545 5.250 31.361 1.00 66.62 119 ILE A C 1
ATOM 945 O O . ILE A 1 119 ? -2.913 4.546 32.143 1.00 66.62 119 ILE A O 1
ATOM 949 N N . PHE A 1 120 ? -2.948 5.919 30.374 1.00 64.25 120 PHE A N 1
ATOM 950 C CA . PHE A 1 120 ? -1.518 5.822 30.089 1.00 64.25 120 PHE A CA 1
ATOM 951 C C . PHE A 1 120 ? -0.707 6.968 30.718 1.00 64.25 120 PHE A C 1
ATOM 953 O O . PHE A 1 120 ? 0.515 7.019 30.572 1.00 64.25 120 PHE A O 1
ATOM 960 N N . GLY A 1 121 ? -1.345 7.902 31.429 1.00 70.81 121 GLY A N 1
ATOM 961 C CA . GLY A 1 121 ? -0.667 9.058 32.013 1.00 70.81 121 GLY A CA 1
ATOM 962 C C . GLY A 1 121 ? -0.009 9.937 30.947 1.00 70.81 121 GLY A C 1
ATOM 963 O O . GLY A 1 121 ? -0.481 10.070 29.819 1.00 70.81 121 GLY A O 1
ATOM 964 N N . ARG A 1 122 ? 1.167 10.484 31.276 1.00 70.50 122 ARG A N 1
ATOM 965 C CA . ARG A 1 122 ? 1.992 11.293 30.354 1.00 70.50 122 ARG A CA 1
ATOM 966 C C . ARG A 1 122 ? 2.679 10.471 29.252 1.00 70.50 122 ARG A C 1
ATOM 968 O O . ARG A 1 122 ? 3.596 10.971 28.595 1.00 70.50 122 ARG A O 1
ATOM 975 N N . TRP A 1 123 ? 2.306 9.205 29.071 1.00 68.06 123 TRP A N 1
ATOM 976 C CA . TRP A 1 123 ? 2.924 8.330 28.085 1.00 68.06 123 TRP A CA 1
ATOM 977 C C . TRP A 1 123 ? 2.491 8.700 26.663 1.00 68.06 123 TRP A C 1
ATOM 979 O O . TRP A 1 123 ? 1.324 8.589 26.287 1.00 68.06 123 TRP A O 1
ATOM 989 N N . ASN A 1 124 ? 3.465 9.108 25.848 1.00 68.94 124 ASN A N 1
ATOM 990 C CA . ASN A 1 124 ? 3.251 9.416 24.440 1.00 68.94 124 ASN A CA 1
ATOM 991 C C . ASN A 1 124 ? 3.793 8.287 23.556 1.00 68.94 124 ASN A C 1
ATOM 993 O O . ASN A 1 124 ? 5.006 8.175 23.332 1.00 68.94 124 ASN A O 1
ATOM 997 N N . GLY A 1 125 ? 2.885 7.458 23.056 1.00 76.44 125 GLY A N 1
ATOM 998 C CA . GLY A 1 125 ? 3.191 6.366 22.148 1.00 76.44 125 GLY A CA 1
ATOM 999 C C . GLY A 1 125 ? 1.952 5.890 21.403 1.00 76.44 125 GLY A C 1
ATOM 1000 O O . GLY A 1 125 ? 0.968 6.623 21.253 1.00 76.44 125 GLY A O 1
ATOM 1001 N N . SER A 1 126 ? 2.024 4.667 20.897 1.00 77.62 126 SER A N 1
ATOM 1002 C CA . SER A 1 126 ? 0.904 4.008 20.236 1.00 77.62 126 SER A CA 1
ATOM 1003 C C . SER A 1 126 ? 0.770 2.573 20.707 1.00 77.62 126 SER A C 1
ATOM 1005 O O . SER A 1 126 ? 1.756 1.910 21.013 1.00 77.62 126 SER A O 1
ATOM 1007 N N . VAL A 1 127 ? -0.459 2.090 20.740 1.00 78.06 127 VAL A N 1
ATOM 1008 C CA . VAL A 1 127 ? -0.772 0.667 20.860 1.00 78.06 127 VAL A CA 1
ATOM 1009 C C . VAL A 1 127 ? -1.214 0.170 19.490 1.00 78.06 127 VAL A C 1
ATOM 1011 O O . VAL A 1 127 ? -1.828 0.916 18.723 1.00 78.06 127 VAL A O 1
ATOM 1014 N N . THR A 1 128 ? -0.809 -1.036 19.116 1.00 81.31 128 THR A N 1
ATOM 1015 C CA . THR A 1 128 ? -1.047 -1.595 17.782 1.00 81.31 128 THR A CA 1
ATOM 1016 C C . THR A 1 128 ? -1.303 -3.092 17.882 1.00 81.31 128 THR A C 1
ATOM 1018 O O . THR A 1 128 ? -0.543 -3.807 18.532 1.00 81.31 128 THR A O 1
ATOM 1021 N N . LEU A 1 129 ? -2.368 -3.556 17.235 1.00 82.50 129 LEU A N 1
ATOM 1022 C CA . LEU A 1 129 ? -2.637 -4.964 16.981 1.00 82.50 129 LEU A CA 1
ATOM 1023 C C . LEU A 1 129 ? -2.458 -5.221 15.487 1.00 82.50 129 LEU A C 1
ATOM 1025 O O . LEU A 1 129 ? -3.215 -4.686 14.680 1.00 82.50 129 LEU A O 1
ATOM 1029 N N . ASP A 1 130 ? -1.497 -6.071 15.149 1.00 82.62 130 ASP A N 1
ATOM 1030 C CA . ASP A 1 130 ? -1.304 -6.593 13.803 1.00 82.62 130 ASP A CA 1
ATOM 1031 C C . ASP A 1 130 ? -1.889 -8.003 13.717 1.00 82.62 130 ASP A C 1
ATOM 1033 O O . ASP A 1 130 ? -1.620 -8.873 14.556 1.00 82.62 130 ASP A O 1
ATOM 1037 N N . MET A 1 131 ? -2.693 -8.230 12.687 1.00 82.81 131 MET A N 1
ATOM 1038 C CA . MET A 1 131 ? -3.403 -9.475 12.444 1.00 82.81 131 MET A CA 1
ATOM 1039 C C . MET A 1 131 ? -3.160 -9.944 11.019 1.00 82.81 131 MET A C 1
ATOM 1041 O O . MET A 1 131 ? -3.185 -9.150 10.074 1.00 82.81 131 MET A O 1
ATOM 1045 N N . ARG A 1 132 ? -3.030 -11.259 10.870 1.00 83.38 132 ARG A N 1
ATOM 1046 C CA . ARG A 1 132 ? -3.230 -11.923 9.591 1.00 83.38 132 ARG A CA 1
ATOM 1047 C C . ARG A 1 132 ? -4.683 -12.279 9.428 1.00 83.38 132 ARG A C 1
ATOM 1049 O O . ARG A 1 132 ? -5.316 -12.820 10.336 1.00 83.38 132 ARG A O 1
ATOM 1056 N N . VAL A 1 133 ? -5.188 -11.976 8.249 1.00 79.50 133 VAL A N 1
ATOM 1057 C CA . VAL A 1 133 ? -6.578 -12.203 7.898 1.00 79.50 133 VAL A CA 1
ATOM 1058 C C . VAL A 1 133 ? -6.613 -13.033 6.632 1.00 79.50 133 VAL A C 1
ATOM 1060 O O . VAL A 1 133 ? -5.841 -12.793 5.710 1.00 79.50 133 VAL A O 1
ATOM 1063 N N . CYS A 1 134 ? -7.508 -14.009 6.566 1.00 75.50 134 CYS A N 1
ATOM 1064 C CA . CYS A 1 134 ? -7.884 -14.614 5.297 1.00 75.50 134 CYS A CA 1
ATOM 1065 C C . CYS A 1 134 ? -9.397 -14.527 5.123 1.00 75.50 134 CYS A C 1
ATOM 1067 O O . CYS A 1 134 ? -10.154 -14.642 6.085 1.00 75.50 134 CYS A O 1
ATOM 1069 N N . SER A 1 135 ? -9.847 -14.309 3.891 1.00 73.00 135 SER A N 1
ATOM 1070 C CA . SER A 1 135 ? -11.267 -14.354 3.543 1.00 73.00 135 SER A CA 1
ATOM 1071 C C . SER A 1 135 ? -11.621 -15.704 2.916 1.00 73.00 135 SER A C 1
ATOM 1073 O O . SER A 1 135 ? -10.747 -16.394 2.386 1.00 73.00 135 SER A O 1
ATOM 1075 N N . ARG A 1 136 ? -12.914 -16.047 2.874 1.00 68.19 136 ARG A N 1
ATOM 1076 C CA . ARG A 1 136 ? -13.389 -17.298 2.256 1.00 68.19 136 ARG A CA 1
ATOM 1077 C C . ARG A 1 136 ? -13.070 -17.463 0.776 1.00 68.19 136 ARG A C 1
ATOM 1079 O O . ARG A 1 136 ? -13.040 -18.590 0.283 1.00 68.19 136 ARG A O 1
ATOM 1086 N N . TYR A 1 137 ? -12.771 -16.374 0.071 1.00 64.56 137 TYR A N 1
ATOM 1087 C CA . TYR A 1 137 ? -12.327 -16.450 -1.323 1.00 64.56 137 TYR A CA 1
ATOM 1088 C C . TYR A 1 137 ? -11.016 -17.237 -1.478 1.00 64.56 137 TYR A C 1
ATOM 1090 O O . TYR A 1 137 ? -10.744 -17.775 -2.549 1.00 64.56 137 TYR A O 1
ATOM 1098 N N . TRP A 1 138 ? -10.234 -17.362 -0.404 1.00 56.59 138 TRP A N 1
ATOM 1099 C CA . TRP A 1 138 ? -9.044 -18.197 -0.340 1.00 56.59 138 TRP A CA 1
ATOM 1100 C C . TRP A 1 138 ? -9.402 -19.608 0.159 1.00 56.59 138 TRP A C 1
ATOM 1102 O O . TRP A 1 138 ? -9.351 -19.912 1.346 1.00 56.59 138 TRP A O 1
ATOM 1112 N N . GLY A 1 139 ? -9.801 -20.488 -0.764 1.00 60.78 139 GLY A N 1
ATOM 1113 C CA . GLY A 1 139 ? -9.928 -21.927 -0.486 1.00 60.78 139 GLY A CA 1
ATOM 1114 C C . GLY A 1 139 ? -11.227 -22.389 0.189 1.00 60.78 139 GLY A C 1
ATOM 1115 O O . GLY A 1 139 ? -11.310 -23.548 0.583 1.00 60.78 139 GLY A O 1
ATOM 1116 N N . GLY A 1 140 ? -12.251 -21.534 0.304 1.00 62.00 140 GLY A N 1
ATOM 1117 C CA . GLY A 1 140 ? -13.600 -21.935 0.732 1.00 62.00 140 GLY A CA 1
ATOM 1118 C C . GLY A 1 140 ? -13.808 -22.076 2.245 1.00 62.00 140 GLY A C 1
ATOM 1119 O O . GLY A 1 140 ? -14.906 -22.441 2.668 1.00 62.00 140 GLY A O 1
ATOM 1120 N N . ILE A 1 141 ? -12.797 -21.749 3.051 1.00 63.00 141 ILE A N 1
ATOM 1121 C CA . ILE A 1 141 ? -12.840 -21.774 4.522 1.00 63.00 141 ILE A CA 1
ATOM 1122 C C . ILE A 1 141 ? -13.401 -20.443 5.040 1.00 63.00 141 ILE A C 1
ATOM 1124 O O . ILE A 1 141 ? -13.162 -19.409 4.433 1.00 63.00 141 ILE A O 1
ATOM 1128 N N . ASN A 1 142 ? -14.155 -20.426 6.142 1.00 66.38 142 ASN A N 1
ATOM 1129 C CA . ASN A 1 142 ? -14.608 -19.165 6.750 1.00 66.38 142 ASN A CA 1
ATOM 1130 C C . ASN A 1 142 ? -13.432 -18.224 7.044 1.00 66.38 142 ASN A C 1
ATOM 1132 O O . ASN A 1 142 ? -12.301 -18.681 7.194 1.00 66.38 142 ASN A O 1
ATOM 1136 N N . SER A 1 143 ? -13.688 -16.915 7.120 1.00 68.06 143 SER A N 1
ATOM 1137 C CA . SER A 1 143 ? -12.614 -15.961 7.387 1.00 68.06 143 SER A CA 1
ATOM 1138 C C . SER A 1 143 ? -11.918 -16.292 8.707 1.00 68.06 143 SER A C 1
ATOM 1140 O O . SER A 1 143 ? -12.596 -16.340 9.736 1.00 68.06 143 SER A O 1
ATOM 1142 N N . ILE A 1 144 ? -10.602 -16.509 8.658 1.00 70.62 144 ILE A N 1
ATOM 1143 C CA . ILE A 1 144 ? -9.766 -16.812 9.824 1.00 70.62 144 ILE A CA 1
ATOM 1144 C C . ILE A 1 144 ? -9.014 -15.545 10.201 1.00 70.62 144 ILE A C 1
ATOM 1146 O O . ILE A 1 144 ? -8.490 -14.830 9.337 1.00 70.62 144 ILE A O 1
ATOM 1150 N N . LEU A 1 145 ? -8.947 -15.292 11.502 1.00 74.94 145 LEU A N 1
ATOM 1151 C CA . LEU A 1 145 ? -8.111 -14.255 12.079 1.00 74.94 145 LEU A CA 1
ATOM 1152 C C . LEU A 1 145 ? -7.005 -14.907 12.908 1.00 74.94 145 LEU A C 1
ATOM 1154 O O . LEU A 1 145 ? -7.272 -15.692 13.813 1.00 74.94 145 LEU A O 1
ATOM 1158 N N . ALA A 1 146 ? -5.761 -14.529 12.635 1.00 76.62 146 ALA A N 1
ATOM 1159 C CA . ALA A 1 146 ? -4.624 -14.868 13.477 1.00 76.62 146 ALA A CA 1
ATOM 1160 C C . ALA A 1 146 ? -3.967 -13.581 13.974 1.00 76.62 146 ALA A C 1
ATOM 1162 O O . ALA A 1 146 ? -3.529 -12.745 13.185 1.00 76.62 146 ALA A O 1
ATOM 1163 N N . VAL A 1 147 ? -3.889 -13.415 15.292 1.00 75.06 147 VAL A N 1
ATOM 1164 C CA . VAL A 1 147 ? -3.131 -12.313 15.891 1.00 75.06 147 VAL A CA 1
ATOM 1165 C C . VAL A 1 147 ? -1.649 -12.571 15.648 1.00 75.06 147 VAL A C 1
ATOM 1167 O O . VAL A 1 147 ? -1.097 -13.534 16.173 1.00 75.06 147 VAL A O 1
ATOM 1170 N N . GLU A 1 148 ? -1.000 -11.716 14.862 1.00 71.06 148 GLU A N 1
ATOM 1171 C CA . GLU A 1 148 ? 0.436 -11.835 14.597 1.00 71.06 148 GLU A CA 1
ATOM 1172 C C . GLU A 1 148 ? 1.231 -11.168 15.715 1.00 71.06 148 GLU A C 1
ATOM 1174 O O . GLU A 1 148 ? 2.210 -11.720 16.231 1.00 71.06 148 GLU A O 1
ATOM 1179 N N . ARG A 1 149 ? 0.812 -9.958 16.097 1.00 69.56 149 ARG A N 1
ATOM 1180 C CA . ARG A 1 149 ? 1.603 -9.129 16.996 1.00 69.56 149 ARG A CA 1
ATOM 1181 C C . ARG A 1 149 ? 0.752 -8.122 17.749 1.00 69.56 149 ARG A C 1
ATOM 1183 O O . ARG A 1 149 ? -0.055 -7.409 17.165 1.00 69.56 149 ARG A O 1
ATOM 1190 N N . TYR A 1 150 ? 1.023 -7.996 19.041 1.00 71.69 150 TYR A N 1
ATOM 1191 C CA . TYR A 1 150 ? 0.569 -6.877 19.856 1.00 71.69 150 TYR A CA 1
ATOM 1192 C C . TYR A 1 150 ? 1.774 -6.007 20.224 1.00 71.69 150 TYR A C 1
ATOM 1194 O O . TYR A 1 150 ? 2.767 -6.507 20.760 1.00 71.69 150 TYR A O 1
ATOM 1202 N N . GLN A 1 151 ? 1.729 -4.717 19.892 1.00 69.88 151 GLN A N 1
ATOM 1203 C CA . GLN A 1 151 ? 2.822 -3.774 20.109 1.00 69.88 151 GLN A CA 1
ATOM 1204 C C . GLN A 1 151 ? 2.389 -2.556 20.905 1.00 69.88 151 GLN A C 1
ATOM 1206 O O . GLN A 1 151 ? 1.366 -1.934 20.639 1.00 69.88 151 GLN A O 1
ATOM 1211 N N . ILE A 1 152 ? 3.267 -2.154 21.818 1.00 69.12 152 ILE A N 1
ATOM 1212 C CA . ILE A 1 152 ? 3.216 -0.867 22.502 1.00 69.12 152 ILE A CA 1
ATOM 1213 C C . ILE A 1 152 ? 4.437 -0.071 22.016 1.00 69.12 152 ILE A C 1
ATOM 1215 O O . ILE A 1 152 ? 5.566 -0.267 22.471 1.00 69.12 152 ILE A O 1
ATOM 1219 N N . GLY A 1 153 ? 4.228 0.764 20.999 1.00 59.34 153 GLY A N 1
ATOM 1220 C CA . GLY A 1 153 ? 5.247 1.549 20.307 1.00 59.34 153 GLY A CA 1
ATOM 1221 C C . GLY A 1 153 ? 5.670 2.786 21.101 1.00 59.34 153 GLY A C 1
ATOM 1222 O O . GLY A 1 153 ? 4.852 3.627 21.470 1.00 59.34 153 GLY A O 1
ATOM 1223 N N . ARG A 1 154 ? 6.978 2.921 21.346 1.00 58.47 154 ARG A N 1
ATOM 1224 C CA . ARG A 1 154 ? 7.594 3.993 22.144 1.00 58.47 154 ARG A CA 1
ATOM 1225 C C . ARG A 1 154 ? 8.395 4.946 21.252 1.00 58.47 154 ARG A C 1
ATOM 1227 O O . ARG A 1 154 ? 9.221 4.481 20.474 1.00 58.47 154 ARG A O 1
ATOM 1234 N N . LYS A 1 155 ? 8.262 6.268 21.438 1.00 47.88 155 LYS A N 1
ATOM 1235 C CA . LYS A 1 155 ? 9.224 7.256 20.890 1.00 47.88 155 LYS A CA 1
ATOM 1236 C C . LYS A 1 155 ? 10.323 7.694 21.876 1.00 47.88 155 LYS A C 1
ATOM 1238 O O . LYS A 1 155 ? 11.334 8.222 21.433 1.00 47.88 155 LYS A O 1
ATOM 1243 N N . SER A 1 156 ? 10.187 7.474 23.191 1.00 39.62 156 SER A N 1
ATOM 1244 C CA . SER A 1 156 ? 11.138 8.012 24.188 1.00 39.62 156 SER A CA 1
ATOM 1245 C C . SER A 1 156 ? 11.419 7.087 25.377 1.00 39.62 156 SER A C 1
ATOM 1247 O O . SER A 1 156 ? 10.494 6.547 25.974 1.00 39.62 156 SER A O 1
ATOM 1249 N N . LYS A 1 157 ? 12.705 6.962 25.749 1.00 39.25 157 LYS A N 1
ATOM 1250 C CA . LYS A 1 157 ? 13.322 6.066 26.753 1.00 39.25 157 LYS A CA 1
ATOM 1251 C C . LYS A 1 157 ? 12.940 6.286 28.246 1.00 39.25 157 LYS A C 1
ATOM 1253 O O . LYS A 1 157 ? 13.634 5.744 29.105 1.00 39.25 157 LYS A O 1
ATOM 1258 N N . SER A 1 158 ? 11.839 6.951 28.624 1.00 36.09 158 SER A N 1
ATOM 1259 C CA . SER A 1 158 ? 11.480 7.131 30.055 1.00 36.09 158 SER A CA 1
ATOM 1260 C C . SER A 1 158 ? 10.543 6.068 30.669 1.00 36.09 158 SER A C 1
ATOM 1262 O O . SER A 1 158 ? 9.561 5.641 30.066 1.00 36.09 158 SER A O 1
ATOM 1264 N N . ARG A 1 159 ? 10.952 5.627 31.861 1.00 46.62 159 ARG A N 1
ATOM 1265 C CA . ARG A 1 159 ? 10.488 4.567 32.778 1.00 46.62 159 ARG A CA 1
ATOM 1266 C C . ARG A 1 159 ? 8.973 4.584 33.095 1.00 46.62 159 ARG A C 1
ATOM 1268 O O . ARG A 1 159 ? 8.388 5.658 33.105 1.00 46.62 159 ARG A O 1
ATOM 1275 N N . PHE A 1 160 ? 8.450 3.404 33.459 1.00 42.25 160 PHE A N 1
ATOM 1276 C CA . PHE A 1 160 ? 7.083 3.048 33.896 1.00 42.25 160 PHE A CA 1
ATOM 1277 C C . PHE A 1 160 ? 6.046 2.835 32.779 1.00 42.25 160 PHE A C 1
ATOM 1279 O O . PHE A 1 160 ? 5.456 3.776 32.261 1.00 42.25 160 PHE A O 1
ATOM 1286 N N . LEU A 1 161 ? 5.826 1.561 32.433 1.00 47.38 161 LEU A N 1
ATOM 1287 C CA . LEU A 1 161 ? 4.517 1.101 31.975 1.00 47.38 161 LEU A CA 1
ATOM 1288 C C . LEU A 1 161 ? 3.648 0.984 33.242 1.00 47.38 161 LEU A C 1
ATOM 1290 O O . LEU A 1 161 ? 4.134 0.381 34.202 1.00 47.38 161 LEU A O 1
ATOM 1294 N N . PRO A 1 162 ? 2.431 1.552 33.304 1.00 44.34 162 PRO A N 1
ATOM 1295 C CA . PRO A 1 162 ? 1.423 1.005 34.207 1.00 44.34 162 PRO A CA 1
ATOM 1296 C C . PRO A 1 162 ? 1.229 -0.473 33.843 1.00 44.34 162 PRO A C 1
ATOM 1298 O O . PRO A 1 162 ? 1.391 -0.834 32.674 1.00 44.34 162 PRO A O 1
ATOM 1301 N N . ASP A 1 163 ? 0.998 -1.315 34.850 1.00 46.72 163 ASP A N 1
ATOM 1302 C CA . ASP A 1 163 ? 0.914 -2.770 34.718 1.00 46.72 163 ASP A CA 1
ATOM 1303 C C . ASP A 1 163 ? 0.120 -3.198 33.475 1.00 46.72 163 ASP A C 1
ATOM 1305 O O . ASP A 1 163 ? -0.847 -2.548 33.076 1.00 46.72 163 ASP A O 1
ATOM 1309 N N . ALA A 1 164 ? 0.590 -4.272 32.841 1.00 44.53 164 ALA A N 1
ATOM 1310 C CA . ALA A 1 164 ? 0.278 -4.746 31.491 1.00 44.53 164 ALA A CA 1
ATOM 1311 C C . ALA A 1 164 ? -1.198 -5.122 31.202 1.00 44.53 164 ALA A C 1
ATOM 1313 O O . ALA A 1 164 ? -1.465 -5.785 30.207 1.00 44.53 164 ALA A O 1
ATOM 1314 N N . ASP A 1 165 ? -2.152 -4.663 32.008 1.00 51.16 165 ASP A N 1
ATOM 1315 C CA . ASP A 1 165 ? -3.576 -5.001 31.954 1.00 51.16 165 ASP A CA 1
ATOM 1316 C C . ASP A 1 165 ? -4.439 -3.861 31.395 1.00 51.16 165 ASP A C 1
ATOM 1318 O O . ASP A 1 165 ? -5.584 -3.670 31.805 1.00 51.16 165 ASP A O 1
ATOM 1322 N N . ILE A 1 166 ? -3.918 -3.077 30.448 1.00 55.56 166 ILE A N 1
ATOM 1323 C CA . ILE A 1 166 ? -4.744 -2.115 29.710 1.00 55.56 166 ILE A CA 1
ATOM 1324 C C . ILE A 1 166 ? -5.192 -2.777 28.404 1.00 55.56 166 ILE A C 1
ATOM 1326 O O . ILE A 1 166 ? -4.441 -2.746 27.421 1.00 55.56 166 ILE A O 1
ATOM 1330 N N . PRO A 1 167 ? -6.398 -3.375 28.352 1.00 61.50 167 PRO A N 1
ATOM 1331 C CA . PRO A 1 167 ? -6.915 -3.920 27.111 1.00 61.50 167 PRO A CA 1
ATOM 1332 C C . PRO A 1 167 ? -7.060 -2.821 26.069 1.00 61.50 167 PRO A C 1
ATOM 1334 O O . PRO A 1 167 ? -7.773 -1.838 26.258 1.00 61.50 167 PRO A O 1
ATOM 1337 N N . PHE A 1 168 ? -6.378 -3.007 24.946 1.00 71.12 168 PHE A N 1
ATOM 1338 C CA . PHE A 1 168 ? -6.572 -2.228 23.727 1.00 71.12 168 PHE A CA 1
ATOM 1339 C C . PHE A 1 168 ? -7.834 -2.667 22.969 1.00 71.12 168 PHE A C 1
ATOM 1341 O O . PHE A 1 168 ? -8.482 -1.851 22.311 1.00 71.12 168 PHE A O 1
ATOM 1348 N N . ILE A 1 169 ? -8.169 -3.957 23.081 1.00 74.50 169 ILE A N 1
ATOM 1349 C CA . ILE A 1 169 ? -9.261 -4.648 22.391 1.00 74.50 169 ILE A CA 1
ATOM 1350 C C . ILE A 1 169 ? -9.989 -5.523 23.409 1.00 74.50 169 ILE A C 1
ATOM 1352 O O . ILE A 1 169 ? -9.343 -6.214 24.198 1.00 74.50 169 ILE A O 1
ATOM 1356 N N . GLY A 1 170 ? -11.321 -5.505 23.380 1.00 72.44 170 GLY A N 1
ATOM 1357 C CA . GLY A 1 170 ? -12.150 -6.286 24.298 1.00 72.44 170 GLY A CA 1
ATOM 1358 C C . GLY A 1 170 ? -12.269 -7.758 23.900 1.00 72.44 170 GLY A C 1
ATOM 1359 O O . GLY A 1 170 ? -12.186 -8.639 24.754 1.00 72.44 170 GLY A O 1
ATOM 1360 N N . ARG A 1 171 ? -12.470 -8.029 22.604 1.00 80.19 171 ARG A N 1
ATOM 1361 C CA . ARG A 1 171 ? -12.708 -9.371 22.046 1.00 80.19 171 ARG A CA 1
ATOM 1362 C C . ARG A 1 171 ? -12.449 -9.394 20.541 1.00 80.19 171 ARG A C 1
ATOM 1364 O O . ARG A 1 171 ? -12.744 -8.415 19.858 1.00 80.19 171 ARG A O 1
ATOM 1371 N N . LEU A 1 172 ? -11.986 -10.532 20.025 1.00 78.31 172 LEU A N 1
ATOM 1372 C CA . LEU A 1 172 ? -12.016 -10.847 18.596 1.00 78.31 172 LEU A CA 1
ATOM 1373 C C . LEU A 1 172 ? -12.980 -12.011 18.359 1.00 78.31 172 LEU A C 1
ATOM 1375 O O . LEU A 1 172 ? -13.018 -12.968 19.135 1.00 78.31 172 LEU A O 1
ATOM 1379 N N . ALA A 1 173 ? -13.770 -11.921 17.299 1.00 77.69 173 ALA A N 1
ATOM 1380 C CA . ALA A 1 173 ? -14.576 -13.022 16.803 1.00 77.69 173 ALA A CA 1
ATOM 1381 C C . ALA A 1 173 ? -14.414 -13.123 15.287 1.00 77.69 173 ALA A C 1
ATOM 1383 O O . ALA A 1 173 ? -14.583 -12.144 14.557 1.00 77.69 173 ALA A O 1
ATOM 1384 N N . ASP A 1 174 ? -14.106 -14.323 14.823 1.00 73.69 174 ASP A N 1
ATOM 1385 C CA . ASP A 1 174 ? -14.059 -14.690 13.419 1.00 73.69 174 ASP A CA 1
ATOM 1386 C C . ASP A 1 174 ? -15.193 -15.675 13.086 1.00 73.69 174 ASP A C 1
ATOM 1388 O O . ASP A 1 174 ? -16.074 -15.953 13.908 1.00 73.69 174 ASP A O 1
ATOM 1392 N N . GLY A 1 175 ? -15.252 -16.127 11.832 1.00 67.06 175 GLY A N 1
ATOM 1393 C CA . GLY A 1 175 ? -16.263 -17.092 11.389 1.00 67.06 175 GLY A CA 1
ATOM 1394 C C . GLY A 1 175 ? -17.721 -16.622 11.482 1.00 67.06 175 GLY A C 1
ATOM 1395 O O . GLY A 1 175 ? -18.626 -17.453 11.485 1.00 67.06 175 GLY A O 1
ATOM 1396 N N . LEU A 1 176 ? -17.970 -15.310 11.562 1.00 69.44 176 LEU A N 1
ATOM 1397 C CA . LEU A 1 176 ? -19.324 -14.742 11.580 1.00 69.44 176 LEU A CA 1
ATOM 1398 C C . LEU A 1 176 ? -19.966 -14.742 10.191 1.00 69.44 176 LEU A C 1
ATOM 1400 O O . LEU A 1 176 ? -21.179 -14.740 10.065 1.00 69.44 176 LEU A O 1
ATOM 1404 N N . GLY A 1 177 ? -19.157 -14.796 9.144 1.00 70.62 177 GLY A N 1
ATOM 1405 C CA . GLY A 1 177 ? -19.593 -14.992 7.773 1.00 70.62 177 GLY A CA 1
ATOM 1406 C C . GLY A 1 177 ? -18.377 -15.193 6.873 1.00 70.62 177 GLY A C 1
ATOM 1407 O O . GLY A 1 177 ? -17.242 -15.175 7.350 1.00 70.62 177 GLY A O 1
ATOM 1408 N N . PRO A 1 178 ? -18.571 -15.344 5.559 1.00 70.19 178 PRO A N 1
ATOM 1409 C CA . PRO A 1 178 ? -17.468 -15.601 4.632 1.00 70.19 178 PRO A CA 1
ATOM 1410 C C . PRO A 1 178 ? -16.460 -14.438 4.534 1.00 70.19 178 PRO A C 1
ATOM 1412 O O . PRO A 1 178 ? -15.304 -14.640 4.147 1.00 70.19 178 PRO A O 1
ATOM 1415 N N . HIS A 1 179 ? -16.899 -13.221 4.877 1.00 78.56 179 HIS A N 1
ATOM 1416 C CA . HIS A 1 179 ? -16.168 -11.966 4.674 1.00 78.56 179 HIS A CA 1
ATOM 1417 C C . HIS A 1 179 ? -16.260 -11.020 5.873 1.00 78.56 179 HIS A C 1
ATOM 1419 O O . HIS A 1 179 ? -16.042 -9.824 5.709 1.00 78.56 179 HIS A O 1
ATOM 1425 N N . HIS A 1 180 ? -16.631 -11.512 7.055 1.00 80.31 180 HIS A N 1
ATOM 1426 C CA . HIS A 1 180 ? -16.890 -10.653 8.208 1.00 80.31 180 HIS A CA 1
ATOM 1427 C C . HIS A 1 180 ? -16.105 -11.132 9.419 1.00 80.31 180 HIS A C 1
ATOM 1429 O O . HIS A 1 180 ? -16.193 -12.295 9.815 1.00 80.31 180 HIS A O 1
ATOM 1435 N N . MET A 1 181 ? -15.386 -10.200 10.029 1.00 82.12 181 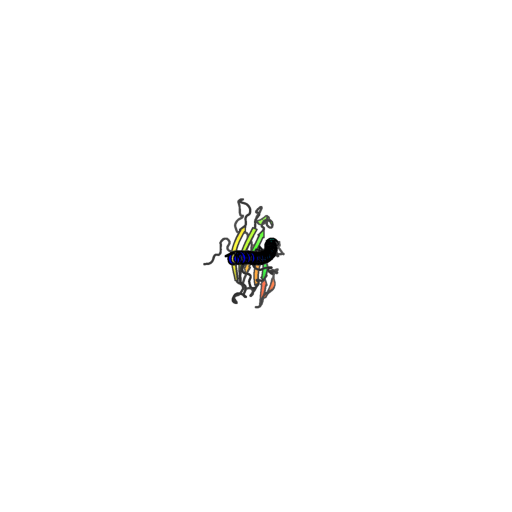MET A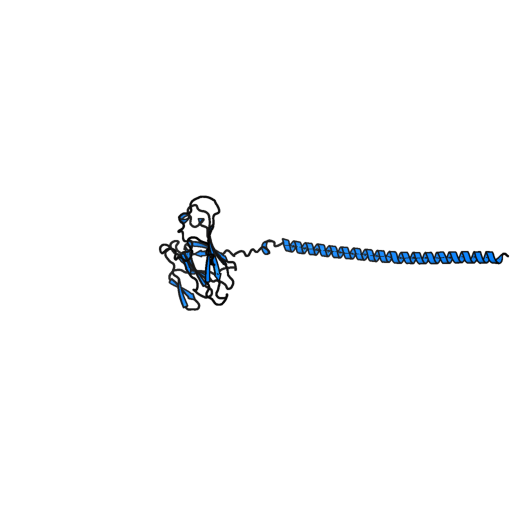 N 1
ATOM 1436 C CA . MET A 1 181 ? -14.807 -10.353 11.358 1.00 82.12 181 MET A CA 1
ATOM 1437 C C . MET A 1 181 ? -15.374 -9.283 12.274 1.00 82.12 181 MET A C 1
ATOM 1439 O O . MET A 1 181 ? -15.764 -8.217 11.799 1.00 82.12 181 MET A O 1
ATOM 1443 N N . VAL A 1 182 ? -15.407 -9.555 13.573 1.00 85.00 182 VAL A N 1
ATOM 1444 C CA . VAL A 1 182 ? -15.857 -8.573 14.557 1.00 85.00 182 VAL A CA 1
ATOM 1445 C C . VAL A 1 182 ? -14.805 -8.381 15.625 1.00 85.00 182 VAL A C 1
ATOM 1447 O O . VAL A 1 182 ? -14.252 -9.333 16.179 1.00 85.00 182 VAL A O 1
ATOM 1450 N N . ILE A 1 183 ? -14.543 -7.114 15.906 1.00 86.69 183 ILE A N 1
ATOM 1451 C CA . ILE A 1 183 ? -13.576 -6.671 16.895 1.00 86.69 183 ILE A CA 1
ATOM 1452 C C . ILE A 1 183 ? -14.299 -5.746 17.853 1.00 86.69 183 ILE A C 1
ATOM 1454 O O . ILE A 1 183 ? -14.924 -4.777 17.438 1.00 86.69 183 ILE A O 1
ATOM 1458 N N . TRP A 1 184 ? -14.208 -6.037 19.142 1.00 88.19 184 TRP A N 1
ATOM 1459 C CA . TRP A 1 184 ? -14.785 -5.192 20.177 1.00 88.19 184 TRP A CA 1
ATOM 1460 C C . TRP A 1 184 ? -13.789 -4.098 20.546 1.00 88.19 184 TRP A C 1
ATOM 1462 O O . TRP A 1 184 ? -12.745 -4.371 21.147 1.00 88.19 184 TRP A O 1
ATOM 1472 N N . LEU A 1 185 ? -14.114 -2.865 20.164 1.00 87.94 185 LEU A N 1
ATOM 1473 C CA . LEU A 1 185 ? -13.287 -1.676 20.356 1.00 87.94 185 LEU A CA 1
ATOM 1474 C C . LEU A 1 185 ? -13.942 -0.710 21.334 1.00 87.94 185 LEU A C 1
ATOM 1476 O O . LEU A 1 185 ? -15.149 -0.722 21.535 1.00 87.94 185 LEU A O 1
ATOM 1480 N N . ARG A 1 186 ? -13.136 0.103 22.004 1.00 86.00 186 ARG A N 1
ATOM 1481 C CA . ARG A 1 186 ? -13.620 0.971 23.072 1.00 86.00 186 ARG A CA 1
ATOM 1482 C C . ARG A 1 186 ? -14.433 2.122 22.492 1.00 86.00 186 ARG A C 1
ATOM 1484 O O . ARG A 1 186 ? -14.016 2.705 21.495 1.00 86.00 186 ARG A O 1
ATOM 1491 N N . GLY A 1 187 ? -15.535 2.477 23.145 1.00 87.00 187 GLY A N 1
ATOM 1492 C CA . GLY A 1 187 ? -16.300 3.673 22.792 1.00 87.00 187 GLY A CA 1
ATOM 1493 C C . GLY A 1 187 ? -15.517 4.971 23.001 1.00 87.00 187 GLY A C 1
ATOM 1494 O O . GLY A 1 187 ? -14.462 4.996 23.648 1.00 87.00 187 GLY A O 1
ATOM 1495 N N . GLU A 1 188 ? -16.045 6.056 22.439 1.00 86.44 188 GLU A N 1
ATOM 1496 C CA . GLU A 1 188 ? -15.472 7.410 22.499 1.00 86.44 188 GLU A CA 1
ATOM 1497 C C . GLU A 1 188 ? -13.991 7.453 22.080 1.00 86.44 188 GLU A C 1
ATOM 1499 O O . GLU A 1 188 ? -13.148 8.130 22.677 1.00 86.44 188 GLU A O 1
ATOM 1504 N N . THR A 1 189 ? -13.640 6.644 21.080 1.00 84.69 189 THR A N 1
ATOM 1505 C CA . THR A 1 189 ? -12.250 6.425 20.688 1.00 84.69 189 THR A CA 1
ATOM 1506 C C . THR A 1 189 ? -12.094 6.425 19.174 1.00 84.69 189 THR A C 1
ATOM 1508 O O . THR A 1 189 ? -12.850 5.786 18.445 1.00 84.69 189 THR A O 1
ATOM 1511 N N . THR A 1 190 ? -11.044 7.101 18.704 1.00 88.38 190 THR A N 1
ATOM 1512 C CA . THR A 1 190 ? -10.585 7.009 17.317 1.00 88.38 190 THR A CA 1
ATOM 1513 C C . THR A 1 190 ? -9.439 6.012 17.200 1.00 88.38 190 THR A C 1
ATOM 1515 O O . THR A 1 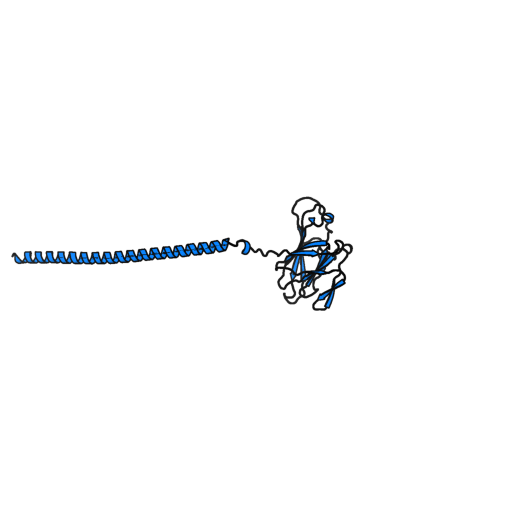190 ? -8.404 6.140 17.861 1.00 88.38 190 THR A O 1
ATOM 1518 N N . TYR A 1 191 ? -9.622 5.046 16.312 1.00 88.75 191 TYR A N 1
ATOM 1519 C CA . TYR A 1 191 ? -8.632 4.070 15.897 1.00 88.75 191 TYR A CA 1
ATOM 1520 C C . TYR A 1 191 ? -8.160 4.381 14.483 1.00 88.75 191 TYR A C 1
ATOM 1522 O O . TYR A 1 191 ? -8.835 5.042 13.696 1.00 88.75 191 TYR A O 1
ATOM 1530 N N . LYS A 1 192 ? -6.976 3.885 14.164 1.00 88.81 192 LYS A N 1
ATOM 1531 C CA . LYS A 1 192 ? -6.396 3.930 12.835 1.00 88.81 192 LYS A CA 1
ATOM 1532 C C . LYS A 1 192 ? -6.339 2.512 12.297 1.00 88.81 192 LYS A C 1
ATOM 1534 O O . LYS A 1 192 ? -5.617 1.683 12.855 1.00 88.81 192 LYS A O 1
ATOM 1539 N N . LEU A 1 193 ? -7.089 2.246 11.241 1.00 87.75 193 LEU A N 1
ATOM 1540 C CA . LEU A 1 193 ? -7.060 0.974 10.531 1.00 87.75 193 LEU A CA 1
ATOM 1541 C C . LEU A 1 193 ? -6.102 1.088 9.373 1.00 87.75 193 LEU A C 1
ATOM 1543 O O . LEU A 1 193 ? -6.096 2.094 8.680 1.00 87.75 193 LEU A O 1
ATOM 1547 N N . ALA A 1 194 ? -5.312 0.055 9.157 1.00 86.75 194 ALA A N 1
ATOM 1548 C CA . ALA A 1 194 ? -4.414 -0.020 8.031 1.00 86.75 194 ALA A CA 1
ATOM 1549 C C . ALA A 1 194 ? -4.472 -1.452 7.483 1.00 86.75 194 ALA A C 1
ATOM 1551 O O . ALA A 1 194 ? -4.270 -2.403 8.234 1.00 86.75 194 ALA A O 1
ATOM 1552 N N . SER A 1 195 ? -4.742 -1.620 6.187 1.00 84.06 195 SER A N 1
ATOM 1553 C CA . SER A 1 195 ? -4.637 -2.922 5.516 1.00 84.06 195 SER A CA 1
ATOM 1554 C C . SER A 1 195 ? -3.647 -2.911 4.362 1.00 84.06 195 SER A C 1
ATOM 1556 O O . SER A 1 195 ? -3.366 -1.867 3.777 1.00 84.06 195 SER A O 1
ATOM 1558 N N . ASP A 1 196 ? -3.138 -4.084 3.997 1.00 79.81 196 ASP A N 1
ATOM 1559 C CA . ASP A 1 196 ? -2.348 -4.261 2.776 1.00 79.81 196 ASP A CA 1
ATOM 1560 C C . ASP A 1 196 ? -3.170 -4.122 1.486 1.00 79.81 196 ASP A C 1
ATOM 1562 O O . ASP A 1 196 ? -2.595 -4.079 0.396 1.00 79.81 196 ASP A O 1
ATOM 1566 N N . TRP A 1 197 ? -4.498 -4.005 1.596 1.00 70.38 197 TRP A N 1
ATOM 1567 C CA . TRP A 1 197 ? -5.387 -3.920 0.452 1.00 70.38 197 TRP A CA 1
ATOM 1568 C C . TRP A 1 197 ? -6.479 -2.852 0.600 1.00 70.38 197 TRP A C 1
ATOM 1570 O O 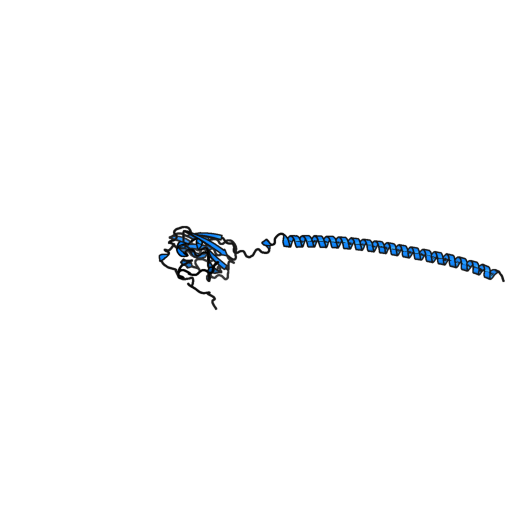. TRP A 1 197 ? -7.638 -3.143 0.887 1.00 70.38 197 TRP A O 1
ATOM 1580 N N . GLY A 1 198 ? -6.102 -1.605 0.298 1.00 65.56 198 GLY A N 1
ATOM 1581 C CA . GLY A 1 198 ? -7.025 -0.484 0.090 1.00 65.56 198 GLY A CA 1
ATOM 1582 C C . GLY A 1 198 ? -7.917 -0.132 1.291 1.00 65.56 198 GLY A C 1
ATOM 1583 O O . GLY A 1 198 ? -7.609 -0.459 2.437 1.00 65.56 198 GLY A O 1
ATOM 1584 N N . ASN A 1 199 ? -9.023 0.566 1.005 1.00 69.50 199 ASN A N 1
ATOM 1585 C CA . ASN A 1 199 ? -10.006 0.990 2.006 1.00 69.50 199 ASN A CA 1
ATOM 1586 C C . ASN A 1 199 ? -10.736 -0.218 2.610 1.00 69.50 199 ASN A C 1
ATOM 1588 O O . ASN A 1 199 ? -11.322 -1.035 1.888 1.00 69.50 199 ASN A O 1
ATOM 1592 N N . VAL A 1 200 ? -10.749 -0.292 3.937 1.00 76.69 200 VAL A N 1
ATOM 1593 C CA . VAL A 1 200 ? -11.393 -1.366 4.693 1.00 76.69 200 VAL A CA 1
ATOM 1594 C C . VAL A 1 200 ? -12.781 -0.896 5.094 1.00 76.69 200 VAL A C 1
ATOM 1596 O O . VAL A 1 200 ? -12.923 0.062 5.839 1.00 76.69 200 VAL A O 1
ATOM 1599 N N . LYS A 1 201 ? -13.830 -1.590 4.649 1.00 83.06 201 LYS A N 1
ATOM 1600 C CA . LYS A 1 201 ? -15.191 -1.253 5.082 1.00 83.06 201 LYS A CA 1
ATOM 1601 C C . LYS A 1 201 ? -15.444 -1.781 6.488 1.00 83.06 201 LYS A C 1
ATOM 1603 O O . LYS A 1 201 ? -15.231 -2.968 6.742 1.00 83.06 201 LYS A O 1
ATOM 1608 N N . PHE A 1 202 ? -15.957 -0.924 7.359 1.00 85.56 202 PHE A N 1
ATOM 1609 C CA . PHE A 1 202 ? -16.340 -1.286 8.714 1.00 85.56 202 PHE A CA 1
ATOM 1610 C C . PHE A 1 202 ? -17.679 -0.666 9.113 1.00 85.56 202 PHE A C 1
ATOM 1612 O O . PHE A 1 202 ? -18.075 0.377 8.595 1.00 85.56 202 PHE A O 1
ATOM 1619 N N . GLU A 1 203 ? -18.353 -1.309 10.059 1.00 86.50 203 GLU A N 1
ATOM 1620 C CA . GLU A 1 203 ? -19.617 -0.874 10.647 1.00 86.50 203 GLU A CA 1
ATOM 1621 C C . GLU A 1 203 ? -19.524 -1.031 12.169 1.00 86.50 203 GLU A C 1
ATOM 1623 O O . GLU A 1 203 ? -19.094 -2.071 12.670 1.00 86.50 203 GLU A O 1
ATOM 1628 N N . VAL A 1 204 ? -19.879 0.018 12.912 1.00 85.38 204 VAL A N 1
ATOM 1629 C CA . VAL A 1 204 ? -19.922 -0.005 14.382 1.00 85.38 204 VAL A CA 1
ATOM 1630 C C . VAL A 1 204 ? -21.356 -0.302 14.802 1.00 85.38 204 VAL A C 1
ATOM 1632 O O . VAL A 1 204 ? -22.277 0.368 14.339 1.00 85.38 204 VAL A O 1
ATOM 1635 N N . HIS A 1 205 ? -21.536 -1.298 15.663 1.00 83.94 205 HIS A N 1
ATOM 1636 C CA . HIS A 1 205 ? -22.837 -1.716 16.171 1.00 83.94 205 HIS A CA 1
ATOM 1637 C C . HIS A 1 205 ? -22.987 -1.351 17.651 1.00 83.94 205 HIS A C 1
ATOM 1639 O O . HIS A 1 205 ? -22.046 -1.496 18.433 1.00 83.94 205 HIS A O 1
ATOM 1645 N N . ASP A 1 206 ? -24.186 -0.899 18.013 1.00 79.50 206 ASP A N 1
ATOM 1646 C CA . ASP A 1 206 ? -24.617 -0.684 19.396 1.00 79.50 206 ASP A CA 1
ATOM 1647 C C . ASP A 1 206 ? -25.321 -1.941 19.951 1.00 79.50 206 ASP A C 1
ATOM 1649 O O . ASP A 1 206 ? -25.512 -2.923 19.233 1.00 79.50 206 ASP A O 1
ATOM 1653 N N . ASP A 1 207 ? -25.706 -1.911 21.230 1.00 73.94 207 ASP A N 1
ATOM 1654 C CA . ASP A 1 207 ? -26.334 -3.035 21.941 1.00 73.94 207 ASP A CA 1
ATOM 1655 C C . ASP A 1 207 ? -27.563 -3.622 21.233 1.00 73.94 207 ASP A C 1
ATOM 1657 O O . ASP A 1 207 ? -28.488 -2.895 20.857 1.00 73.94 207 ASP A O 1
ATOM 1661 N N . GLY A 1 208 ? -27.607 -4.955 21.113 1.00 63.03 208 GLY A N 1
ATOM 1662 C CA . GLY A 1 208 ? -28.761 -5.695 20.605 1.00 63.03 208 GLY A CA 1
ATOM 1663 C C . GLY A 1 208 ? -29.051 -5.490 19.119 1.00 63.03 208 GLY A C 1
ATOM 1664 O O . GLY A 1 208 ? -30.136 -5.852 18.658 1.00 63.03 208 GLY A O 1
ATOM 1665 N N . VAL A 1 209 ? -28.128 -4.901 18.349 1.00 69.12 209 VAL A N 1
ATOM 1666 C CA . VAL A 1 209 ? -28.341 -4.680 16.915 1.00 69.12 209 VAL A CA 1
ATOM 1667 C C . VAL A 1 209 ? -28.166 -6.008 16.165 1.00 69.12 209 VAL A C 1
ATOM 1669 O O . VAL A 1 209 ? -27.072 -6.583 16.175 1.00 69.12 209 VAL A O 1
ATOM 1672 N N . PRO A 1 210 ? -29.207 -6.509 15.472 1.00 65.81 210 PRO A N 1
ATOM 1673 C CA . PRO A 1 210 ? -29.097 -7.739 14.703 1.00 65.81 210 PRO A CA 1
ATOM 1674 C C . PRO A 1 210 ? -28.203 -7.515 13.479 1.00 65.81 210 PRO A C 1
ATOM 1676 O O . PRO A 1 210 ? -28.486 -6.673 12.626 1.00 65.81 210 PRO A O 1
ATOM 1679 N N . PHE A 1 211 ? -27.136 -8.303 13.368 1.00 73.56 211 PHE A N 1
ATOM 1680 C CA . PHE A 1 211 ? -26.246 -8.305 12.210 1.00 73.56 211 PHE A CA 1
ATOM 1681 C C . PHE A 1 211 ? -26.591 -9.469 11.275 1.00 73.56 211 PHE A C 1
ATOM 1683 O O . PHE A 1 211 ? -26.602 -10.631 11.695 1.00 73.56 211 PHE A O 1
ATOM 1690 N N . ALA A 1 212 ? -26.899 -9.151 10.014 1.00 66.31 212 ALA A N 1
ATOM 1691 C CA . ALA A 1 212 ? -27.261 -10.131 8.994 1.00 66.31 212 ALA A CA 1
ATOM 1692 C C . ALA A 1 212 ? -26.013 -10.833 8.436 1.00 66.31 212 ALA A C 1
ATOM 1694 O O . ALA A 1 212 ? -25.119 -10.191 7.881 1.00 66.31 212 ALA A O 1
ATOM 1695 N N . ILE A 1 213 ? -25.980 -12.159 8.532 1.00 68.50 213 ILE A N 1
ATOM 1696 C CA . ILE A 1 213 ? -24.958 -13.027 7.938 1.00 68.50 213 ILE A CA 1
ATOM 1697 C C . ILE A 1 213 ? -25.632 -13.972 6.937 1.00 68.50 213 ILE A C 1
ATOM 1699 O O . ILE A 1 213 ? -26.833 -14.214 7.025 1.00 68.50 213 ILE A O 1
ATOM 1703 N N . GLU A 1 214 ? -24.882 -14.503 5.965 1.00 59.66 214 GLU A N 1
ATOM 1704 C CA . GLU A 1 214 ? -25.453 -15.361 4.904 1.00 59.66 214 GLU A CA 1
ATOM 1705 C C . GLU A 1 214 ? -26.210 -16.592 5.451 1.00 59.66 214 GLU A C 1
ATOM 1707 O O . GLU A 1 214 ? -27.107 -17.090 4.778 1.00 59.66 214 GLU A O 1
ATOM 1712 N N . ASP A 1 215 ? -25.928 -17.003 6.695 1.00 57.84 215 ASP A N 1
ATOM 1713 C CA . ASP A 1 215 ? -26.532 -18.162 7.365 1.00 57.84 215 ASP A CA 1
ATOM 1714 C C . ASP A 1 215 ? -27.431 -17.804 8.581 1.00 57.84 215 ASP A C 1
ATOM 1716 O O . ASP A 1 215 ? -27.754 -18.680 9.386 1.00 57.84 215 ASP A O 1
ATOM 1720 N N . GLY A 1 216 ? -27.840 -16.537 8.765 1.00 61.12 216 GLY A N 1
ATOM 1721 C CA . GLY A 1 216 ? -28.745 -16.125 9.856 1.00 61.12 216 GLY A CA 1
ATOM 1722 C C . GLY A 1 216 ? -28.501 -14.722 10.425 1.00 61.12 216 GLY A C 1
ATOM 1723 O O . GLY A 1 216 ? -27.861 -13.883 9.801 1.00 61.12 216 GLY A O 1
AT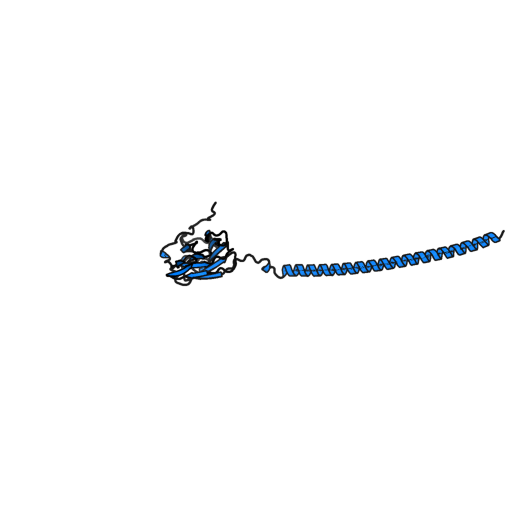OM 1724 N N . TYR A 1 217 ? -29.009 -14.457 11.630 1.00 60.91 217 TYR A N 1
ATOM 1725 C CA . TYR A 1 217 ? -28.690 -13.248 12.397 1.00 60.91 217 TYR A CA 1
ATOM 1726 C C . TYR A 1 217 ? -27.864 -13.615 13.627 1.00 60.91 217 TYR A C 1
ATOM 1728 O O . TYR A 1 217 ? -28.104 -14.647 14.257 1.00 60.91 217 TYR A O 1
ATOM 1736 N N . ARG A 1 218 ? -26.910 -12.759 13.990 1.00 69.38 218 ARG A N 1
ATOM 1737 C CA . ARG A 1 218 ? -26.268 -12.795 15.308 1.00 69.38 218 ARG A CA 1
ATOM 1738 C C . ARG A 1 218 ? -26.480 -11.467 16.013 1.00 69.38 218 ARG A C 1
ATOM 1740 O O . ARG A 1 218 ? -26.382 -10.412 15.390 1.00 69.38 218 ARG A O 1
ATOM 1747 N N . GLU A 1 219 ? -26.760 -11.548 17.306 1.00 72.25 219 GLU A N 1
ATOM 1748 C CA . GLU A 1 219 ? -26.799 -10.380 18.178 1.00 72.25 219 GLU A CA 1
ATOM 1749 C C . GLU A 1 219 ? -25.362 -9.938 18.465 1.00 72.25 219 GLU A C 1
ATOM 1751 O O . GLU A 1 219 ? -24.501 -10.734 18.864 1.00 72.25 219 GLU A O 1
ATOM 1756 N N . LEU A 1 220 ? -25.091 -8.672 18.157 1.00 81.06 220 LEU A N 1
ATOM 1757 C CA . LEU A 1 220 ? -23.847 -7.998 18.476 1.00 81.06 220 LEU A CA 1
ATOM 1758 C C . LEU A 1 220 ? -24.140 -7.027 19.612 1.00 81.06 220 LEU A C 1
ATOM 1760 O O . LEU A 1 220 ? -24.772 -6.001 19.399 1.00 81.06 220 LEU A O 1
ATOM 1764 N N . ASP A 1 221 ? -23.660 -7.362 20.804 1.00 82.88 221 ASP A N 1
ATOM 1765 C CA . ASP A 1 221 ? -23.856 -6.525 21.984 1.00 82.88 221 ASP A CA 1
ATOM 1766 C C . ASP A 1 221 ? -22.575 -5.778 22.327 1.00 82.88 221 ASP A C 1
ATOM 1768 O O . ASP A 1 221 ? -21.472 -6.354 22.295 1.00 82.88 221 ASP A O 1
ATOM 1772 N N . ALA A 1 222 ? -22.721 -4.509 22.693 1.00 83.56 222 ALA A N 1
ATOM 1773 C CA . ALA A 1 222 ? -21.690 -3.820 23.430 1.00 83.56 222 ALA A CA 1
ATOM 1774 C C . ALA A 1 222 ? -21.576 -4.434 24.834 1.00 83.56 222 ALA A C 1
ATOM 1776 O O . ALA A 1 222 ? -22.492 -5.042 25.388 1.00 83.56 222 ALA A O 1
ATOM 1777 N N . ARG A 1 223 ? -20.373 -4.368 25.399 1.00 82.62 223 ARG A N 1
ATOM 1778 C CA . ARG A 1 223 ? -20.066 -5.018 26.677 1.00 82.62 223 ARG A CA 1
ATOM 1779 C C . ARG A 1 223 ? -19.404 -4.049 27.631 1.00 82.62 223 ARG A C 1
ATOM 1781 O O . ARG A 1 223 ? -18.513 -3.320 27.195 1.00 82.62 223 ARG A O 1
ATOM 1788 N N . PRO A 1 224 ? -19.764 -4.044 28.920 1.00 82.62 224 PRO A N 1
ATOM 1789 C CA . PRO A 1 224 ? -19.026 -3.290 29.918 1.00 82.62 224 PRO A CA 1
ATOM 1790 C C . PRO A 1 224 ? -17.533 -3.633 29.881 1.00 82.62 224 PRO A C 1
ATOM 1792 O O . PRO A 1 224 ? -17.147 -4.798 29.810 1.00 82.62 224 PRO A O 1
ATOM 1795 N N . VAL A 1 225 ? -16.666 -2.625 29.986 1.00 76.00 225 VAL A N 1
ATOM 1796 C CA . VAL A 1 225 ? -15.213 -2.848 30.106 1.00 76.00 225 VAL A CA 1
ATOM 1797 C C . VAL A 1 225 ? -14.878 -3.649 31.372 1.00 76.00 225 VAL A C 1
ATOM 1799 O O . VAL A 1 225 ? -13.892 -4.384 31.395 1.00 76.00 225 VAL A O 1
ATOM 1802 N N . SER A 1 226 ? -15.725 -3.555 32.402 1.00 72.25 226 SER A N 1
ATOM 1803 C CA . SER A 1 226 ? -15.631 -4.329 33.644 1.00 72.25 226 SER A CA 1
ATOM 1804 C C . SER A 1 226 ? -15.799 -5.836 33.464 1.00 72.25 226 SER A C 1
ATOM 1806 O O . SER A 1 226 ? -15.330 -6.581 34.320 1.00 72.25 226 SER A O 1
ATOM 1808 N N . ASP A 1 227 ? -16.415 -6.292 32.370 1.00 67.69 227 ASP A N 1
ATOM 1809 C CA . ASP A 1 227 ? -16.619 -7.725 32.101 1.00 67.69 227 ASP A CA 1
ATOM 1810 C C . ASP A 1 227 ? -15.309 -8.436 31.705 1.00 67.69 227 ASP A C 1
ATOM 1812 O O . ASP A 1 227 ? -15.275 -9.651 31.500 1.00 67.69 227 ASP A O 1
ATOM 1816 N N . GLY A 1 228 ? -14.206 -7.681 31.674 1.00 57.69 228 GLY A N 1
ATOM 1817 C CA . GLY A 1 228 ? -12.856 -8.170 31.463 1.00 57.69 228 GLY A CA 1
ATOM 1818 C C . GLY A 1 228 ? -12.493 -8.313 29.988 1.00 57.69 228 GLY A C 1
ATOM 1819 O O . GLY A 1 228 ? -13.309 -8.157 29.079 1.00 57.69 228 GLY A O 1
ATOM 1820 N N . VAL A 1 229 ? -11.214 -8.601 29.745 1.00 55.00 229 VAL A N 1
ATOM 1821 C CA . VAL A 1 229 ? -10.713 -8.943 28.411 1.00 55.00 229 VAL A CA 1
ATOM 1822 C C . VAL A 1 229 ? -11.214 -10.341 28.084 1.00 55.00 229 VAL A C 1
ATOM 1824 O O . VAL A 1 229 ? -10.807 -11.314 28.724 1.00 55.00 229 VAL A O 1
ATOM 1827 N N . HIS A 1 230 ? -12.078 -10.481 27.083 1.00 49.72 230 HIS A N 1
ATOM 1828 C CA . HIS A 1 230 ? -12.416 -11.800 26.563 1.00 49.72 230 HIS A CA 1
ATOM 1829 C C . HIS A 1 230 ? -11.239 -12.263 25.701 1.00 49.72 230 HIS A C 1
ATOM 1831 O O . HIS A 1 230 ? -11.175 -12.007 24.500 1.00 49.72 230 HIS A O 1
ATOM 1837 N N . MET A 1 231 ? -10.264 -12.866 26.387 1.00 45.59 231 MET A N 1
ATOM 1838 C CA . MET A 1 231 ? -8.969 -13.305 25.879 1.00 45.59 231 MET A CA 1
ATOM 1839 C C . MET A 1 231 ? -9.068 -14.015 24.526 1.00 45.59 231 MET A C 1
ATOM 1841 O O . MET A 1 231 ? -9.420 -15.188 24.436 1.00 45.59 231 MET A O 1
ATOM 1845 N N . SER A 1 232 ? -8.650 -13.315 23.482 1.00 45.38 232 SER A N 1
ATOM 1846 C CA . SER A 1 232 ? -8.107 -13.922 22.263 1.00 45.38 232 SER A CA 1
ATOM 1847 C C . SER A 1 232 ? -6.819 -13.228 21.803 1.00 45.38 232 SER A C 1
ATOM 1849 O O . SER A 1 232 ? -6.267 -13.574 20.764 1.00 45.38 232 SER A O 1
ATOM 1851 N N . VAL A 1 233 ? -6.321 -12.255 22.576 1.00 46.50 233 VAL A N 1
ATOM 1852 C CA . VAL A 1 233 ? -5.048 -11.567 22.339 1.00 46.50 233 VAL A CA 1
ATOM 1853 C C . VAL A 1 233 ? -4.127 -11.909 23.514 1.00 46.50 233 VAL A C 1
ATOM 1855 O O . VAL A 1 233 ? -4.452 -11.546 24.645 1.00 46.50 233 VAL A O 1
ATOM 1858 N N . PRO A 1 234 ? -3.024 -12.649 23.304 1.00 43.72 234 PRO A N 1
ATOM 1859 C CA . PRO A 1 234 ? -2.091 -12.973 24.378 1.00 43.72 234 PRO A CA 1
ATOM 1860 C C . PRO A 1 234 ? -1.541 -11.698 25.023 1.00 43.72 234 PRO A C 1
ATOM 1862 O O . PRO A 1 234 ? -1.112 -10.783 24.319 1.00 43.72 234 PRO A O 1
ATOM 1865 N N . ASN A 1 235 ? -1.513 -11.659 26.360 1.00 41.91 235 ASN A N 1
ATOM 1866 C CA . ASN A 1 235 ? -1.099 -10.477 27.132 1.00 41.91 235 ASN A CA 1
ATOM 1867 C C . ASN A 1 235 ? 0.379 -10.097 26.888 1.00 41.91 235 ASN A C 1
ATOM 1869 O O . ASN A 1 235 ? 0.788 -8.963 27.102 1.00 41.91 235 ASN A O 1
ATOM 1873 N N . THR A 1 236 ? 1.186 -11.034 26.387 1.00 38.12 236 THR A N 1
ATOM 1874 C CA . THR A 1 236 ? 2.521 -10.814 25.818 1.00 38.12 236 THR A CA 1
ATOM 1875 C C . THR A 1 236 ? 2.871 -12.001 24.916 1.00 38.12 236 THR A C 1
ATOM 1877 O O . THR A 1 236 ? 2.603 -13.144 25.273 1.00 38.12 236 THR A O 1
ATOM 1880 N N . GLY A 1 237 ? 3.496 -11.752 23.762 1.00 36.38 237 GLY A N 1
ATOM 1881 C CA . GLY A 1 237 ? 4.150 -12.805 22.978 1.00 36.38 237 GLY A CA 1
ATOM 1882 C C . GLY A 1 237 ? 3.827 -12.778 21.489 1.00 36.38 237 GLY A C 1
ATOM 1883 O O . GLY A 1 237 ? 2.674 -12.692 21.084 1.00 36.38 237 GLY A O 1
ATOM 1884 N N . TYR A 1 238 ? 4.877 -12.872 20.672 1.00 32.03 238 TYR A N 1
ATOM 1885 C CA . TYR A 1 238 ? 4.767 -13.315 19.285 1.00 32.03 238 TYR A CA 1
ATOM 1886 C C . TYR A 1 238 ? 4.008 -14.647 19.254 1.00 32.03 238 TYR A C 1
ATOM 1888 O O . TYR A 1 238 ? 4.502 -15.630 19.805 1.00 32.03 238 TYR A O 1
ATOM 1896 N N . VAL A 1 239 ? 2.867 -14.711 18.568 1.00 35.56 239 VAL A N 1
ATOM 1897 C CA . VAL A 1 239 ? 2.288 -15.998 18.162 1.00 35.56 239 VAL A CA 1
ATOM 1898 C C . VAL A 1 239 ? 2.938 -16.363 16.837 1.00 35.56 239 VAL A C 1
ATOM 1900 O O . VAL A 1 239 ? 2.370 -16.193 15.762 1.00 35.56 239 VAL A O 1
ATOM 1903 N N . ARG A 1 240 ? 4.194 -16.810 16.899 1.00 29.02 240 ARG A N 1
ATOM 1904 C CA . ARG A 1 240 ? 4.781 -17.546 15.782 1.00 29.02 240 ARG A CA 1
ATOM 1905 C C . ARG A 1 240 ? 4.498 -19.020 16.044 1.00 29.02 240 ARG A C 1
ATOM 1907 O O . ARG A 1 240 ? 5.203 -19.647 16.826 1.00 29.02 240 ARG A O 1
ATOM 1914 N N . GLY A 1 241 ? 3.401 -19.499 15.466 1.00 24.95 241 GLY A N 1
ATOM 1915 C CA . GLY A 1 241 ? 3.114 -20.923 15.353 1.00 24.95 241 GLY A CA 1
ATOM 1916 C C . GLY A 1 241 ? 4.089 -21.591 14.384 1.00 24.95 241 GLY A C 1
ATOM 1917 O O . GLY A 1 241 ? 4.589 -20.940 13.464 1.00 24.95 241 GLY A O 1
ATOM 1918 N N . GLU A 1 242 ? 4.359 -22.849 14.704 1.00 27.88 242 GLU A N 1
ATOM 1919 C CA . GLU A 1 242 ? 5.312 -23.817 14.147 1.00 27.88 242 GLU A CA 1
ATOM 1920 C C . GLU A 1 242 ? 5.295 -23.983 12.620 1.00 27.88 242 GLU A C 1
ATOM 1922 O O . GLU A 1 242 ? 4.217 -23.841 11.997 1.00 27.88 242 GLU A O 1
#